Protein AF-A0A6N8B416-F1 (afdb_monomer_lite)

Sequence (239 aa):
MNNFIEDISKSLSLIEELAGQHWLEEWVHSIRDQHGRQHSGIPVLAEWWLKAGDELASMQLTGSYAPSESTLRLTQLGFDLSVLKSVVGFNEQVNLLKGDKETFLQVCYRLSIASEYVKQGHKVILAKGQEKEDFLIHHHNDIPVAICAPSIKSINELDTVVSYAIDNTLSRLPENKGKVYVDFPLPSVYTAEQWLQLTEEIIRNNKPIPESYEFTMTSTFVDREGQYIKLNRHYHKIQ

Foldseek 3Di:
DVVVLVLLVLLLVQLCVLLPVVVLVVLVVVVVVPPDDDDDPRQLLSVLSVQLVVQSVVCVVPVDDQDDQSSLLSSLLSLLLVQCVPAALSSLLSVQCRDHPVSVVQSSVLSNVQSVCVVVVWRKHADNDDQAQGIWTDDPNTAGEHEQEFDDPDPVCCLVSLVVSVCVRVVRDDPAQHEYEYEYPDDPPDDPVRRVVVSVCSCVVPHDDDLSYWYKYWDWGQDSVRDIDIDIDTDDPDD

Structure (mmC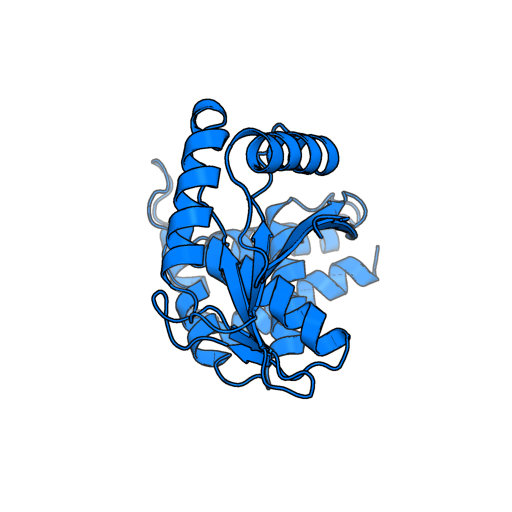IF, N/CA/C/O backbone):
data_AF-A0A6N8B416-F1
#
_entry.id   AF-A0A6N8B416-F1
#
loop_
_atom_site.group_PDB
_atom_site.id
_atom_site.type_symbol
_atom_site.label_atom_id
_atom_site.label_alt_id
_atom_site.label_comp_id
_atom_site.label_asym_id
_atom_site.label_entity_id
_atom_site.label_seq_id
_atom_site.pdbx_PDB_ins_code
_atom_site.Cartn_x
_atom_site.Cartn_y
_atom_site.Cartn_z
_atom_site.occupancy
_atom_site.B_iso_or_equiv
_atom_site.auth_seq_id
_atom_site.auth_comp_id
_atom_site.auth_asym_id
_atom_site.auth_atom_id
_atom_site.pdbx_PDB_model_num
ATOM 1 N N . MET A 1 1 ? 17.797 15.848 -2.607 1.00 54.88 1 MET A N 1
ATOM 2 C CA . MET A 1 1 ? 17.795 14.892 -3.739 1.00 54.88 1 MET A CA 1
ATOM 3 C C . MET A 1 1 ? 18.496 13.575 -3.418 1.00 54.88 1 MET A C 1
ATOM 5 O O . MET A 1 1 ? 17.851 12.559 -3.610 1.00 54.88 1 MET A O 1
ATOM 9 N N . ASN A 1 2 ? 19.727 13.550 -2.877 1.00 59.66 2 ASN A N 1
ATOM 10 C CA . ASN A 1 2 ? 20.429 12.279 -2.586 1.00 59.66 2 ASN A CA 1
ATOM 11 C C . ASN A 1 2 ? 19.669 11.316 -1.655 1.00 59.66 2 ASN A C 1
ATOM 13 O O . ASN A 1 2 ? 19.661 10.122 -1.924 1.00 59.66 2 ASN A O 1
ATOM 17 N N . ASN A 1 3 ? 18.973 11.825 -0.633 1.00 77.38 3 ASN A N 1
ATOM 18 C CA . ASN A 1 3 ? 18.210 10.966 0.282 1.00 77.38 3 ASN A CA 1
ATOM 19 C C . ASN A 1 3 ? 17.074 10.215 -0.431 1.00 77.38 3 ASN A C 1
ATOM 21 O O . ASN A 1 3 ? 16.857 9.046 -0.162 1.00 77.38 3 ASN A O 1
ATOM 25 N N . PHE A 1 4 ? 16.413 10.842 -1.408 1.00 80.75 4 PHE A N 1
ATOM 26 C CA . PHE A 1 4 ? 15.255 10.240 -2.071 1.00 80.75 4 PHE A CA 1
ATOM 27 C C . PHE A 1 4 ? 15.633 9.080 -3.012 1.00 80.75 4 PHE A C 1
ATOM 29 O O . PHE A 1 4 ? 14.928 8.080 -3.081 1.00 80.75 4 PHE A O 1
ATOM 36 N N . ILE A 1 5 ? 16.781 9.168 -3.695 1.00 85.31 5 ILE A N 1
ATOM 37 C CA . ILE A 1 5 ? 17.329 8.053 -4.495 1.00 85.31 5 ILE A CA 1
ATOM 38 C C . ILE A 1 5 ? 17.637 6.852 -3.591 1.00 85.31 5 ILE A C 1
ATOM 40 O O . ILE A 1 5 ? 17.356 5.705 -3.944 1.00 85.31 5 ILE A O 1
ATOM 44 N N . GLU A 1 6 ? 18.208 7.115 -2.415 1.00 88.56 6 GLU A N 1
ATOM 45 C CA . GLU A 1 6 ? 18.493 6.085 -1.418 1.00 88.56 6 GLU A CA 1
ATOM 46 C C . GLU A 1 6 ? 17.201 5.462 -0.866 1.00 88.56 6 GLU A C 1
ATOM 48 O O . GLU A 1 6 ? 17.124 4.245 -0.702 1.00 88.56 6 GLU A O 1
ATOM 53 N N . ASP A 1 7 ? 16.172 6.277 -0.646 1.00 88.88 7 ASP A N 1
ATOM 54 C CA . ASP A 1 7 ? 14.860 5.846 -0.166 1.00 88.88 7 ASP A CA 1
ATOM 55 C C . ASP A 1 7 ? 14.136 4.935 -1.169 1.00 88.88 7 ASP A C 1
ATOM 57 O O . ASP A 1 7 ? 13.611 3.887 -0.775 1.00 88.88 7 ASP A O 1
ATOM 61 N N . ILE A 1 8 ? 14.164 5.271 -2.466 1.00 90.50 8 ILE A N 1
ATOM 62 C CA . ILE A 1 8 ? 13.632 4.400 -3.528 1.00 90.50 8 ILE A CA 1
ATOM 63 C C . ILE A 1 8 ? 14.392 3.070 -3.536 1.00 90.50 8 ILE A C 1
ATOM 65 O O . ILE A 1 8 ? 13.774 2.007 -3.529 1.00 90.50 8 ILE A O 1
ATOM 69 N N . SER A 1 9 ? 15.728 3.116 -3.507 1.00 93.62 9 SER A N 1
ATOM 70 C CA . SER A 1 9 ? 16.579 1.918 -3.539 1.00 93.62 9 SER A CA 1
ATOM 71 C C . SER A 1 9 ? 16.309 0.971 -2.361 1.00 93.62 9 SER A C 1
ATOM 73 O O . SER A 1 9 ? 16.123 -0.236 -2.546 1.00 93.62 9 SER A O 1
ATOM 75 N N . LYS A 1 10 ? 16.201 1.516 -1.141 1.00 94.88 10 LYS A N 1
ATOM 76 C CA . LYS A 1 10 ? 15.838 0.749 0.062 1.00 94.88 10 LYS A CA 1
ATOM 77 C C . LYS A 1 10 ? 14.443 0.141 -0.052 1.00 94.88 10 LYS A C 1
ATOM 79 O O . LYS A 1 10 ? 14.251 -1.012 0.327 1.00 94.88 10 LYS A O 1
ATOM 84 N N . SER A 1 11 ? 13.487 0.904 -0.577 1.00 94.31 11 SER A N 1
ATOM 85 C CA . SER A 1 11 ? 12.103 0.452 -0.742 1.00 94.31 11 SER A CA 1
ATOM 86 C C . SER A 1 11 ? 11.992 -0.678 -1.762 1.00 94.31 11 SER A C 1
ATOM 88 O O . SER A 1 11 ? 11.332 -1.674 -1.481 1.00 94.31 11 SER A O 1
ATOM 90 N N . LEU A 1 12 ? 12.684 -0.566 -2.900 1.00 96.00 12 LEU A N 1
ATOM 91 C CA . LEU A 1 12 ? 12.778 -1.628 -3.905 1.00 96.00 12 LEU A CA 1
ATOM 92 C C . LEU A 1 12 ? 13.373 -2.904 -3.307 1.00 96.00 12 LEU A C 1
ATOM 94 O O . LEU A 1 12 ? 12.748 -3.956 -3.394 1.00 96.00 12 LEU A O 1
ATOM 98 N N . SER A 1 13 ? 14.510 -2.784 -2.616 1.00 97.06 13 SER A N 1
ATOM 99 C CA . SER A 1 13 ? 15.195 -3.928 -1.995 1.00 97.06 13 SER A CA 1
ATOM 100 C C . SER A 1 13 ? 14.299 -4.652 -0.983 1.00 97.06 13 SER A C 1
ATOM 102 O O . SER A 1 13 ? 14.223 -5.878 -0.970 1.00 97.06 13 SER A O 1
ATOM 104 N N . LEU A 1 14 ? 13.577 -3.898 -0.147 1.00 96.75 14 LEU A N 1
ATOM 105 C CA . LEU A 1 14 ? 12.650 -4.477 0.825 1.00 96.75 14 LEU A CA 1
ATOM 106 C C . LEU A 1 14 ? 11.462 -5.165 0.139 1.00 96.75 14 LEU A C 1
ATOM 108 O O . LEU A 1 14 ? 11.025 -6.230 0.569 1.00 96.75 14 LEU A O 1
ATOM 112 N N . ILE A 1 15 ? 10.921 -4.568 -0.922 1.00 96.25 15 ILE A N 1
ATOM 113 C CA . ILE A 1 15 ? 9.813 -5.160 -1.678 1.00 96.25 15 ILE A CA 1
ATOM 114 C C . ILE A 1 15 ? 10.260 -6.446 -2.378 1.00 96.25 15 ILE A C 1
ATOM 116 O O . ILE A 1 15 ? 9.510 -7.418 -2.365 1.00 96.25 15 ILE A O 1
ATOM 120 N N . GLU A 1 16 ? 11.473 -6.492 -2.924 1.00 96.31 16 GLU A N 1
ATOM 121 C CA . GLU A 1 16 ? 12.065 -7.703 -3.503 1.00 96.31 16 GLU A CA 1
ATOM 122 C C . GLU A 1 16 ? 12.233 -8.815 -2.467 1.00 96.31 16 GLU A C 1
ATOM 124 O O . GLU A 1 16 ? 11.877 -9.963 -2.739 1.00 96.31 16 GLU A O 1
ATOM 129 N N . GLU A 1 17 ? 12.717 -8.476 -1.270 1.00 96.44 17 GLU A N 1
ATOM 130 C CA . GLU A 1 17 ? 12.854 -9.417 -0.156 1.00 96.44 17 GLU A CA 1
ATOM 131 C C . GLU A 1 17 ? 11.494 -10.008 0.249 1.00 96.44 17 GLU A C 1
ATOM 133 O O . GLU A 1 17 ? 11.357 -11.221 0.411 1.00 96.44 17 GLU A O 1
ATOM 138 N N . LEU A 1 18 ? 10.472 -9.158 0.388 1.00 95.69 18 LEU A N 1
ATOM 139 C CA . LEU A 1 18 ? 9.158 -9.549 0.901 1.00 95.69 18 LEU A CA 1
ATOM 140 C C . LEU A 1 18 ? 8.282 -10.243 -0.148 1.00 95.69 18 LEU A C 1
ATOM 142 O O . LEU A 1 18 ? 7.643 -11.260 0.131 1.00 95.69 18 LEU A O 1
ATOM 146 N N . ALA A 1 19 ? 8.209 -9.689 -1.358 1.00 92.88 19 ALA A N 1
ATOM 147 C CA . ALA A 1 19 ? 7.405 -10.253 -2.435 1.00 92.88 19 ALA A CA 1
ATOM 148 C C . ALA A 1 19 ? 8.095 -11.465 -3.080 1.00 92.88 19 ALA A C 1
ATOM 150 O O . ALA A 1 19 ? 7.408 -12.378 -3.547 1.00 92.88 19 ALA A O 1
ATOM 151 N N . GLY A 1 20 ? 9.425 -11.508 -3.047 1.00 95.12 20 GLY A N 1
ATOM 152 C CA . GLY A 1 20 ? 10.253 -12.470 -3.756 1.00 95.12 20 GLY A CA 1
ATOM 153 C C . GLY A 1 20 ? 10.630 -11.940 -5.136 1.00 95.12 20 GLY A C 1
ATOM 154 O O . GLY A 1 20 ? 9.783 -11.851 -6.024 1.00 95.12 20 GLY A O 1
ATOM 155 N N . GLN A 1 21 ? 11.918 -11.652 -5.327 1.00 93.12 21 GLN A N 1
ATOM 156 C CA . GLN A 1 21 ? 12.480 -11.158 -6.589 1.00 93.12 21 GLN A CA 1
ATOM 157 C C . GLN A 1 21 ? 12.063 -12.011 -7.796 1.00 93.12 21 GLN A C 1
ATOM 159 O O . GLN A 1 21 ? 11.624 -11.472 -8.805 1.00 93.12 21 GLN A O 1
ATOM 164 N N . HIS A 1 22 ? 12.110 -13.341 -7.670 1.00 92.56 22 HIS A N 1
ATOM 165 C CA . HIS A 1 22 ? 11.722 -14.245 -8.755 1.00 92.56 22 HIS A CA 1
ATOM 166 C C . HIS A 1 22 ? 10.274 -14.028 -9.215 1.00 92.56 22 HIS A C 1
ATOM 168 O O . HIS A 1 22 ? 10.012 -13.958 -10.409 1.00 92.56 22 HIS A O 1
ATOM 174 N N . TRP A 1 23 ? 9.347 -13.848 -8.268 1.00 93.50 23 TRP A N 1
ATOM 175 C CA . TRP A 1 23 ? 7.943 -13.590 -8.584 1.00 93.50 23 TRP A CA 1
ATOM 176 C C . TRP A 1 23 ? 7.772 -12.256 -9.321 1.00 93.50 23 TRP A C 1
ATOM 178 O O . TRP A 1 23 ? 7.004 -12.173 -10.273 1.00 93.50 23 TRP A O 1
ATOM 188 N N . LEU A 1 24 ? 8.502 -11.211 -8.916 1.00 92.25 24 LEU A N 1
ATOM 189 C CA . LEU A 1 24 ? 8.474 -9.912 -9.598 1.00 92.25 24 LEU A CA 1
ATOM 190 C C . LEU A 1 24 ? 9.020 -10.022 -11.031 1.00 92.25 24 LEU A C 1
ATOM 192 O O . LEU A 1 24 ? 8.400 -9.523 -11.972 1.00 92.25 24 LEU A O 1
ATOM 196 N N . GLU A 1 25 ? 10.145 -10.714 -11.207 1.00 88.81 25 GLU A N 1
ATOM 197 C CA . GLU A 1 25 ? 10.796 -10.909 -12.505 1.00 88.81 25 GLU A CA 1
ATOM 198 C C . GLU A 1 25 ? 9.942 -11.732 -13.478 1.00 88.81 25 GLU A C 1
ATOM 200 O O . GLU A 1 25 ? 9.853 -11.371 -14.653 1.00 88.81 25 GLU A O 1
ATOM 205 N N . GLU A 1 26 ? 9.258 -12.782 -13.011 1.00 89.50 26 GLU A N 1
ATOM 206 C CA . GLU A 1 26 ? 8.313 -13.568 -13.822 1.00 89.50 26 GLU A CA 1
ATOM 207 C C . GLU A 1 26 ? 7.263 -12.669 -14.496 1.00 89.50 26 GLU A C 1
ATOM 209 O O . GLU A 1 26 ? 7.002 -12.785 -15.699 1.00 89.50 26 GLU A O 1
ATOM 214 N N . TRP A 1 27 ? 6.707 -11.713 -13.747 1.00 85.12 27 TRP A N 1
ATOM 215 C CA . TRP A 1 27 ? 5.748 -10.754 -14.291 1.00 85.12 27 TRP A CA 1
ATOM 216 C C . TRP A 1 27 ? 6.399 -9.760 -15.248 1.00 85.12 27 TRP A C 1
ATOM 218 O O . TRP A 1 27 ? 5.815 -9.464 -16.288 1.00 85.12 27 TRP A O 1
ATOM 228 N N . VAL A 1 28 ? 7.617 -9.292 -14.971 1.00 76.94 28 VAL A N 1
ATOM 229 C CA . VAL A 1 28 ? 8.353 -8.410 -15.892 1.00 76.94 28 VAL A CA 1
ATOM 230 C C . VAL A 1 28 ? 8.662 -9.093 -17.222 1.00 76.94 28 VAL A C 1
ATOM 232 O O . VAL A 1 28 ? 8.518 -8.471 -18.278 1.00 76.94 28 VAL A O 1
ATOM 235 N N . HIS A 1 29 ? 9.024 -10.374 -17.210 1.00 78.44 29 HIS A N 1
ATOM 236 C CA . HIS A 1 29 ? 9.194 -11.149 -18.438 1.00 78.44 29 HIS A CA 1
ATOM 237 C C . HIS A 1 29 ? 7.875 -11.272 -19.205 1.00 78.44 29 HIS A C 1
ATOM 239 O O . HIS A 1 29 ? 7.844 -10.991 -20.402 1.00 78.44 29 HIS A O 1
ATOM 245 N N . SER A 1 30 ? 6.762 -11.535 -18.514 1.00 72.88 30 SER A N 1
ATOM 246 C CA . SER A 1 30 ? 5.434 -11.532 -19.140 1.00 72.88 30 SER A CA 1
ATOM 247 C C . SER A 1 30 ? 5.062 -10.171 -19.753 1.00 72.88 30 SER A C 1
ATOM 249 O O . SER A 1 30 ? 4.430 -10.135 -20.808 1.00 72.88 30 SER A O 1
ATOM 251 N N . ILE A 1 31 ? 5.447 -9.048 -19.132 1.00 68.81 31 ILE A N 1
ATOM 252 C CA . ILE A 1 31 ? 5.242 -7.689 -19.675 1.00 68.81 31 ILE A CA 1
ATOM 253 C C . ILE A 1 31 ? 6.057 -7.497 -20.961 1.00 68.81 31 ILE A C 1
ATOM 255 O O . ILE A 1 31 ? 5.561 -6.956 -21.958 1.00 68.81 31 ILE A O 1
ATOM 259 N N . ARG A 1 32 ? 7.316 -7.950 -20.948 1.00 64.44 32 ARG A N 1
ATOM 260 C CA . ARG A 1 32 ? 8.256 -7.816 -22.068 1.00 64.44 32 ARG A CA 1
ATOM 261 C C . ARG A 1 32 ? 7.903 -8.698 -23.261 1.00 64.44 32 ARG A C 1
ATOM 263 O O . ARG A 1 32 ? 8.013 -8.242 -24.395 1.00 64.44 32 ARG A O 1
ATOM 270 N N . ASP A 1 33 ? 7.406 -9.901 -23.019 1.00 65.06 33 ASP A N 1
ATOM 271 C CA . ASP A 1 33 ? 7.083 -10.854 -24.083 1.00 65.06 33 ASP A CA 1
ATOM 272 C C . ASP A 1 33 ? 5.734 -10.554 -24.764 1.00 65.06 33 ASP A C 1
ATOM 274 O O . ASP A 1 33 ? 5.518 -10.926 -25.917 1.00 65.06 33 ASP A O 1
ATOM 278 N N . GLN A 1 34 ? 4.824 -9.833 -24.096 1.00 61.31 34 GLN A N 1
ATOM 279 C CA . GLN A 1 34 ? 3.464 -9.558 -24.589 1.00 61.31 34 GLN A CA 1
ATOM 280 C C . GLN A 1 34 ? 3.272 -8.170 -25.229 1.00 61.31 34 GLN A C 1
ATOM 282 O O . GLN A 1 34 ? 2.146 -7.672 -25.289 1.00 61.31 34 GLN A O 1
ATOM 287 N N . HIS A 1 35 ? 4.336 -7.527 -25.718 1.00 51.12 35 HIS A N 1
ATOM 288 C CA . HIS A 1 35 ? 4.292 -6.192 -26.333 1.00 51.12 35 HIS A CA 1
ATOM 289 C C . HIS A 1 35 ? 3.239 -6.071 -27.462 1.00 51.12 35 HIS A C 1
ATOM 291 O O . HIS A 1 35 ? 3.531 -6.325 -28.632 1.00 51.12 35 HIS A O 1
ATOM 297 N N . GLY A 1 36 ? 2.005 -5.649 -27.141 1.00 48.00 36 GLY A N 1
ATOM 298 C CA . GLY A 1 36 ? 1.009 -5.369 -28.178 1.00 48.00 36 GLY A CA 1
ATOM 299 C C . GLY A 1 36 ? -0.425 -5.000 -27.790 1.00 48.00 36 GLY A C 1
ATOM 300 O O . GLY A 1 36 ? -1.042 -4.272 -28.566 1.00 48.00 36 GLY A O 1
ATOM 301 N N . ARG A 1 37 ? -1.029 -5.458 -26.682 1.00 40.28 37 ARG A N 1
ATOM 302 C CA . ARG A 1 37 ? -2.462 -5.171 -26.414 1.00 40.28 37 ARG A CA 1
ATOM 303 C C . ARG A 1 37 ? -2.772 -5.051 -24.922 1.00 40.28 37 ARG A C 1
ATOM 305 O O . ARG A 1 37 ? -2.369 -5.903 -24.149 1.00 40.28 37 ARG A O 1
ATOM 312 N N . GLN A 1 38 ? -3.489 -3.978 -24.571 1.00 45.94 38 GLN A N 1
ATOM 313 C CA . GLN A 1 38 ? -4.176 -3.690 -23.300 1.00 45.94 38 GLN A CA 1
ATOM 314 C C . GLN A 1 38 ? -3.883 -4.661 -22.135 1.00 45.94 38 GLN A C 1
ATOM 316 O O . GLN A 1 38 ? -4.506 -5.712 -21.991 1.00 45.94 38 GLN A O 1
ATOM 321 N N . HIS A 1 39 ? -2.945 -4.238 -21.287 1.00 50.81 39 HIS A N 1
ATOM 322 C CA . HIS A 1 39 ? -2.431 -4.912 -20.095 1.00 50.81 39 HIS A CA 1
ATOM 323 C C . HIS A 1 39 ? -3.477 -5.075 -18.979 1.00 50.81 39 HIS A C 1
ATOM 325 O O . HIS A 1 39 ? -3.478 -4.353 -17.987 1.00 50.81 39 HIS A O 1
ATOM 331 N N . SER A 1 40 ? -4.375 -6.043 -19.126 1.00 51.72 40 SER A N 1
ATOM 332 C CA . SER A 1 40 ? -5.290 -6.471 -18.063 1.00 51.72 40 SER A CA 1
ATOM 333 C C . SER A 1 40 ? -4.821 -7.824 -17.527 1.00 51.72 40 SER A C 1
ATOM 335 O O . SER A 1 40 ? -5.156 -8.865 -18.076 1.00 51.72 40 SER A O 1
ATOM 337 N N . GLY A 1 41 ? -3.969 -7.821 -16.497 1.00 67.19 41 GLY A N 1
ATOM 338 C CA . GLY A 1 41 ? -3.514 -9.073 -15.871 1.00 67.19 41 GLY A CA 1
ATOM 339 C C . GLY A 1 41 ? -2.200 -9.008 -15.098 1.00 67.19 41 GLY A C 1
ATOM 340 O O . GLY A 1 41 ? -1.914 -9.927 -14.342 1.00 67.19 41 GLY A O 1
ATOM 341 N N . ILE A 1 42 ? -1.417 -7.938 -15.250 1.00 77.31 42 ILE A N 1
ATOM 342 C CA . ILE A 1 42 ? -0.189 -7.745 -14.470 1.00 77.31 42 ILE A CA 1
ATOM 343 C C . ILE A 1 42 ? -0.561 -7.239 -13.068 1.00 77.31 42 ILE A C 1
ATOM 345 O O . ILE A 1 42 ? -1.317 -6.266 -12.965 1.00 77.31 42 ILE A O 1
ATOM 349 N N . PRO A 1 43 ? -0.049 -7.856 -11.988 1.00 86.56 43 PRO A N 1
ATOM 350 C CA . PRO A 1 43 ? -0.227 -7.341 -10.637 1.00 86.56 43 PRO A CA 1
ATOM 351 C C . PRO A 1 43 ? 0.373 -5.941 -10.482 1.00 86.56 43 PRO A C 1
ATOM 353 O O . PRO A 1 43 ? 1.506 -5.686 -10.893 1.00 86.56 43 PRO A O 1
ATOM 356 N N . VAL A 1 44 ? -0.361 -5.044 -9.821 1.00 86.12 44 VAL A N 1
ATOM 357 C CA . VAL A 1 44 ? 0.027 -3.629 -9.674 1.00 86.12 44 VAL A CA 1
ATOM 358 C C . VAL A 1 44 ? 1.375 -3.472 -8.963 1.00 86.12 44 VAL A C 1
ATOM 360 O O . VAL A 1 44 ? 2.161 -2.606 -9.335 1.00 86.12 44 VAL A O 1
ATOM 363 N N . LEU A 1 45 ? 1.681 -4.339 -7.988 1.00 91.44 45 LEU A N 1
ATOM 364 C CA . LEU A 1 45 ? 2.974 -4.329 -7.301 1.00 91.44 45 LEU A CA 1
ATOM 365 C C . LEU A 1 45 ? 4.148 -4.537 -8.270 1.00 91.44 45 LEU A C 1
ATOM 367 O O . LEU A 1 45 ? 5.141 -3.823 -8.176 1.00 91.44 45 LEU A O 1
ATOM 371 N N . ALA A 1 46 ? 4.027 -5.487 -9.202 1.00 90.81 46 ALA A N 1
ATOM 372 C CA . ALA A 1 46 ? 5.076 -5.780 -10.177 1.00 90.81 46 ALA A CA 1
ATOM 373 C C . ALA A 1 46 ? 5.248 -4.629 -11.181 1.00 90.81 46 ALA A C 1
ATOM 375 O O . ALA A 1 46 ? 6.373 -4.256 -11.509 1.00 90.81 46 ALA A O 1
ATOM 376 N N . GLU A 1 47 ? 4.139 -4.019 -11.615 1.00 87.62 47 GLU A N 1
ATOM 377 C CA . GLU A 1 47 ? 4.160 -2.833 -12.479 1.00 87.62 47 GLU A CA 1
ATOM 378 C C . GLU A 1 47 ? 4.857 -1.647 -11.795 1.00 87.62 47 GLU A C 1
ATOM 380 O O . GLU A 1 47 ? 5.730 -1.008 -12.386 1.00 87.62 47 GLU A O 1
ATOM 385 N N . TRP A 1 48 ? 4.499 -1.357 -10.540 1.00 89.88 48 TRP A N 1
ATOM 386 C CA . TRP A 1 48 ? 5.112 -0.264 -9.785 1.00 89.88 48 TRP A CA 1
ATOM 387 C C . TRP A 1 48 ? 6.588 -0.525 -9.490 1.00 89.88 48 TRP A C 1
ATOM 389 O O . TRP A 1 48 ? 7.385 0.402 -9.610 1.00 89.88 48 TRP A O 1
ATOM 399 N N . TRP A 1 49 ? 6.953 -1.763 -9.144 1.00 94.00 49 TRP A N 1
ATOM 400 C CA . TRP A 1 49 ? 8.340 -2.167 -8.911 1.00 94.00 49 TRP A CA 1
ATOM 401 C C . TRP A 1 49 ? 9.212 -1.944 -10.151 1.00 94.00 49 TRP A C 1
ATOM 403 O O . TRP A 1 49 ? 10.216 -1.236 -10.064 1.00 94.00 49 TRP A O 1
ATOM 413 N N . LEU A 1 50 ? 8.788 -2.452 -11.316 1.00 90.69 50 LEU A N 1
ATOM 414 C CA . LEU A 1 50 ? 9.516 -2.275 -12.577 1.00 90.69 50 LEU A CA 1
ATOM 415 C C . LEU A 1 50 ? 9.709 -0.790 -12.901 1.00 90.69 50 LEU A C 1
ATOM 417 O O . LEU A 1 50 ? 10.823 -0.338 -13.159 1.00 90.69 50 LEU A O 1
ATOM 421 N N . LYS A 1 51 ? 8.622 -0.017 -12.837 1.00 88.50 51 LYS A N 1
ATOM 422 C CA . LYS A 1 51 ? 8.653 1.405 -13.176 1.00 88.50 51 LYS A CA 1
ATOM 423 C C . LYS A 1 51 ? 9.549 2.208 -12.235 1.00 88.50 51 LYS A C 1
ATOM 425 O O . LYS A 1 51 ? 10.303 3.059 -12.695 1.00 88.50 51 LYS A O 1
ATOM 430 N N . ALA A 1 52 ? 9.493 1.940 -10.934 1.00 89.19 52 ALA A N 1
ATOM 431 C CA . ALA A 1 52 ? 10.373 2.594 -9.974 1.00 89.19 52 ALA A CA 1
ATOM 432 C C . ALA A 1 52 ? 11.845 2.213 -10.186 1.00 89.19 52 ALA A C 1
ATOM 434 O O . ALA A 1 52 ? 12.709 3.071 -10.021 1.00 89.19 52 ALA A O 1
ATOM 435 N N . GLY A 1 53 ? 12.135 0.971 -10.590 1.00 91.69 53 GLY A N 1
ATOM 436 C CA . GLY A 1 53 ? 13.479 0.538 -10.979 1.00 91.69 53 GLY A CA 1
ATOM 437 C C . GLY A 1 53 ? 14.022 1.309 -12.187 1.00 91.69 53 GLY A C 1
ATOM 438 O O . GLY A 1 53 ? 15.127 1.852 -12.127 1.00 91.69 53 GLY A O 1
ATOM 439 N N . ASP A 1 54 ? 13.222 1.438 -13.249 1.00 89.94 54 ASP A N 1
ATOM 440 C CA . ASP A 1 54 ? 13.585 2.202 -14.452 1.00 89.94 54 ASP A CA 1
ATOM 441 C C . ASP A 1 54 ? 13.816 3.693 -14.141 1.00 89.94 54 ASP A C 1
ATOM 443 O O . ASP A 1 54 ? 14.767 4.321 -14.629 1.00 89.94 54 ASP A O 1
ATOM 447 N N . GLU A 1 55 ? 12.961 4.275 -13.295 1.00 89.12 55 GLU A N 1
ATOM 448 C CA . GLU A 1 55 ? 13.083 5.668 -12.865 1.00 89.12 55 GLU A CA 1
ATOM 449 C C . GLU A 1 55 ? 14.286 5.885 -11.942 1.00 89.12 55 GLU A C 1
ATOM 451 O O . GLU A 1 55 ? 14.983 6.889 -12.095 1.00 89.12 55 GLU A O 1
ATOM 456 N N . LEU A 1 56 ? 14.587 4.945 -11.041 1.00 91.69 56 LEU A N 1
ATOM 457 C CA . LEU A 1 56 ? 15.782 4.984 -10.196 1.00 91.69 56 LEU A CA 1
ATOM 458 C C . LEU A 1 56 ? 17.057 4.958 -11.048 1.00 91.69 56 LEU A C 1
ATOM 460 O O . LEU A 1 56 ? 17.944 5.790 -10.847 1.00 91.69 56 LEU A O 1
ATOM 464 N N . ALA A 1 57 ? 17.137 4.048 -12.022 1.00 89.31 57 ALA A N 1
ATOM 465 C CA . ALA A 1 57 ? 18.267 3.974 -12.945 1.00 89.31 57 ALA A CA 1
ATOM 466 C C . ALA A 1 57 ? 18.423 5.286 -13.731 1.00 89.31 57 ALA A C 1
ATOM 468 O O . ALA A 1 57 ? 19.524 5.829 -13.842 1.00 89.31 57 ALA A O 1
ATOM 469 N N . SER A 1 58 ? 17.310 5.847 -14.212 1.00 87.62 58 SER A N 1
ATOM 470 C CA . SER A 1 58 ? 17.299 7.137 -14.907 1.00 87.62 58 SER A CA 1
ATOM 471 C C . SER A 1 58 ? 17.797 8.273 -14.008 1.00 87.62 58 SER A C 1
ATOM 473 O O . SER A 1 58 ? 18.681 9.023 -14.416 1.00 87.62 58 SER A O 1
ATOM 475 N N . MET A 1 59 ? 17.310 8.367 -12.764 1.00 87.62 59 MET A N 1
ATOM 476 C CA . MET A 1 59 ? 17.762 9.350 -11.769 1.00 87.62 59 MET A CA 1
ATOM 477 C C . MET A 1 59 ? 19.262 9.260 -11.491 1.00 87.62 59 MET A C 1
ATOM 479 O O . MET A 1 59 ? 19.929 10.291 -11.394 1.00 87.62 59 MET A O 1
ATOM 483 N N . GLN A 1 60 ? 19.792 8.044 -11.355 1.00 87.75 60 GLN A N 1
ATOM 484 C CA . GLN A 1 60 ? 21.212 7.805 -11.089 1.00 87.75 60 GLN A CA 1
ATOM 485 C C . GLN A 1 60 ? 22.101 8.218 -12.269 1.00 87.75 60 GLN A C 1
ATOM 487 O O . GLN A 1 60 ? 23.214 8.694 -12.052 1.00 87.75 60 GLN A O 1
ATOM 492 N N . LEU A 1 61 ? 21.612 8.070 -13.503 1.00 86.69 61 LEU A N 1
ATOM 493 C CA . LEU A 1 61 ? 22.349 8.434 -14.715 1.00 86.69 61 LEU A CA 1
ATOM 494 C C . LEU A 1 61 ? 22.286 9.932 -15.028 1.00 86.69 61 LEU A C 1
ATOM 496 O O . LEU A 1 61 ? 23.290 10.517 -15.430 1.00 86.69 61 LEU A O 1
ATOM 500 N N . THR A 1 62 ? 21.115 10.556 -14.885 1.00 84.50 62 THR A N 1
ATOM 501 C CA . THR A 1 62 ? 20.899 11.946 -15.319 1.00 84.50 62 THR A CA 1
ATOM 502 C C . THR A 1 62 ? 21.074 12.963 -14.197 1.00 84.50 62 THR A C 1
ATOM 504 O O . THR A 1 62 ? 21.225 14.153 -14.473 1.00 84.50 62 THR A O 1
ATOM 507 N N . GLY A 1 63 ? 21.003 12.536 -12.932 1.00 72.31 63 GLY A N 1
ATOM 508 C CA . GLY A 1 63 ? 20.993 13.425 -11.769 1.00 72.31 63 GLY A CA 1
ATOM 509 C C . GLY A 1 63 ? 19.758 14.333 -11.684 1.00 72.31 63 GLY A C 1
ATOM 510 O O . GLY A 1 63 ? 19.692 15.182 -10.799 1.00 72.31 63 GLY A O 1
ATOM 511 N N . SER A 1 64 ? 18.785 14.183 -12.589 1.00 66.00 64 SER A N 1
ATOM 512 C CA . SER A 1 64 ? 17.554 14.973 -12.635 1.00 66.00 64 SER A CA 1
ATOM 513 C C . SER A 1 64 ? 16.436 14.173 -13.292 1.00 66.00 64 SER A C 1
ATOM 515 O O . SER A 1 64 ? 16.475 13.880 -14.489 1.00 66.00 64 SER A O 1
ATOM 517 N N . TYR A 1 65 ? 15.440 13.804 -12.490 1.00 70.44 65 TYR A N 1
ATOM 518 C CA . TYR A 1 65 ? 14.219 13.154 -12.946 1.00 70.44 65 TYR A CA 1
ATOM 519 C C . TYR A 1 65 ? 13.131 13.364 -11.887 1.00 70.44 65 TYR A C 1
ATOM 521 O O . TYR A 1 65 ? 13.394 13.210 -10.693 1.00 70.44 65 TYR A O 1
ATOM 529 N N . ALA A 1 66 ? 11.926 13.747 -12.307 1.00 75.81 66 ALA A N 1
ATOM 530 C CA . ALA A 1 66 ? 10.787 13.856 -11.403 1.00 75.81 66 ALA A CA 1
ATOM 531 C C . ALA A 1 66 ? 10.141 12.466 -11.262 1.00 75.81 66 ALA A C 1
ATOM 533 O O . ALA A 1 66 ? 9.703 11.925 -12.280 1.00 75.81 66 ALA A O 1
ATOM 534 N N . PRO A 1 67 ? 10.090 11.872 -10.055 1.00 78.31 67 PRO A N 1
ATOM 535 C CA . PRO A 1 67 ? 9.462 10.567 -9.857 1.00 78.31 67 PRO A CA 1
ATOM 536 C C . PRO A 1 67 ? 7.999 10.593 -10.290 1.00 78.31 67 PRO A C 1
ATOM 538 O O . PRO A 1 67 ? 7.277 11.565 -10.047 1.00 78.31 67 PRO A O 1
ATOM 541 N N . SER A 1 68 ? 7.537 9.498 -10.885 1.00 79.12 68 SER A N 1
ATOM 542 C CA . SER A 1 68 ? 6.109 9.309 -11.110 1.00 79.12 68 SER A CA 1
ATOM 543 C C . SER A 1 68 ? 5.367 9.004 -9.810 1.00 79.12 68 SER A C 1
ATOM 545 O O . SER A 1 68 ? 5.943 8.561 -8.816 1.00 79.12 68 SER A O 1
ATOM 547 N N . GLU A 1 69 ? 4.045 9.169 -9.841 1.00 71.69 69 GLU A N 1
ATOM 548 C CA . GLU A 1 69 ? 3.172 8.823 -8.717 1.00 71.69 69 GLU A CA 1
ATOM 549 C C . GLU A 1 69 ? 3.340 7.360 -8.272 1.00 71.69 69 GLU A C 1
ATOM 551 O O . GLU A 1 69 ? 3.379 7.074 -7.081 1.00 71.69 69 GLU A O 1
ATOM 556 N N . SER A 1 70 ? 3.501 6.435 -9.218 1.00 78.25 70 SER A N 1
ATOM 557 C CA . SER A 1 70 ? 3.777 5.017 -8.948 1.00 78.25 70 SER A CA 1
ATOM 558 C C . SER A 1 70 ? 5.069 4.813 -8.153 1.00 78.25 70 SER A C 1
ATOM 560 O O . SER A 1 70 ? 5.068 4.058 -7.186 1.00 78.25 70 SER A O 1
ATOM 562 N N . THR A 1 71 ? 6.142 5.529 -8.496 1.00 83.12 71 THR A N 1
ATOM 563 C CA . THR A 1 71 ? 7.423 5.461 -7.775 1.00 83.12 71 THR A CA 1
ATOM 564 C C . THR A 1 71 ? 7.300 6.042 -6.374 1.00 83.12 71 THR A C 1
ATOM 566 O O . THR A 1 71 ? 7.783 5.446 -5.411 1.00 83.12 71 THR A O 1
ATOM 569 N N . LEU A 1 72 ? 6.592 7.165 -6.231 1.00 79.00 72 LEU A N 1
ATOM 570 C CA . LEU A 1 72 ? 6.313 7.767 -4.926 1.00 79.00 72 LEU A CA 1
ATOM 571 C C . LEU A 1 72 ? 5.498 6.819 -4.035 1.00 79.00 72 LEU A C 1
ATOM 573 O O . LEU A 1 72 ? 5.860 6.591 -2.882 1.00 79.00 72 LEU A O 1
ATOM 577 N N . ARG A 1 73 ? 4.433 6.210 -4.572 1.00 79.19 73 ARG A N 1
ATOM 578 C CA . ARG A 1 73 ? 3.582 5.266 -3.832 1.00 79.19 73 ARG A CA 1
ATOM 579 C C . ARG A 1 73 ? 4.309 3.971 -3.477 1.00 79.19 73 ARG A C 1
ATOM 581 O O . ARG A 1 73 ? 4.114 3.465 -2.376 1.00 79.19 73 ARG A O 1
ATOM 588 N N . LEU A 1 74 ? 5.161 3.452 -4.361 1.00 88.25 74 LEU A N 1
ATOM 589 C CA . LEU A 1 74 ? 5.999 2.288 -4.065 1.00 88.25 74 LEU A CA 1
ATOM 590 C C . LEU A 1 74 ? 7.000 2.594 -2.943 1.00 88.25 74 LEU A C 1
ATOM 592 O O . LEU A 1 74 ? 7.169 1.793 -2.028 1.00 88.25 74 LEU A O 1
ATOM 596 N N . THR A 1 75 ? 7.628 3.769 -2.992 1.00 86.38 75 THR A N 1
ATOM 597 C CA . THR A 1 75 ? 8.565 4.217 -1.954 1.00 86.38 75 THR A CA 1
ATOM 598 C C . THR A 1 75 ? 7.857 4.323 -0.602 1.00 86.38 75 THR A C 1
ATOM 600 O O . THR A 1 75 ? 8.333 3.795 0.401 1.00 86.38 75 THR A O 1
ATOM 603 N N . GLN A 1 76 ? 6.659 4.911 -0.582 1.00 83.50 76 GLN A N 1
ATOM 604 C CA . GLN A 1 76 ? 5.837 4.975 0.624 1.00 83.50 76 GLN A CA 1
ATOM 605 C C . GLN A 1 76 ? 5.455 3.587 1.151 1.00 83.50 76 GLN A C 1
ATOM 607 O O . GLN A 1 76 ? 5.569 3.330 2.349 1.00 83.50 76 GLN A O 1
ATOM 612 N N . LEU A 1 77 ? 5.054 2.672 0.264 1.00 89.12 77 LEU A N 1
ATOM 613 C CA . LEU A 1 77 ? 4.763 1.289 0.636 1.00 89.12 77 LEU A CA 1
ATOM 614 C C . LEU A 1 77 ? 5.986 0.616 1.277 1.00 89.12 77 LEU A C 1
ATOM 616 O O . LEU A 1 77 ? 5.840 -0.052 2.298 1.00 89.12 77 LEU A O 1
ATOM 620 N N . GLY A 1 78 ? 7.187 0.822 0.729 1.00 93.62 78 GLY A N 1
ATOM 621 C CA . GLY A 1 78 ? 8.435 0.334 1.318 1.00 93.62 78 GLY A CA 1
ATOM 622 C C . GLY A 1 78 ? 8.644 0.846 2.745 1.00 93.62 78 GLY A C 1
ATOM 623 O O . GLY A 1 78 ? 8.918 0.061 3.657 1.00 93.62 78 GLY A O 1
ATOM 624 N N . PHE A 1 79 ? 8.428 2.140 2.987 1.00 90.06 79 PHE A N 1
ATOM 625 C CA . PHE A 1 79 ? 8.503 2.689 4.341 1.00 90.06 79 PHE A CA 1
ATOM 626 C C . PHE A 1 79 ? 7.464 2.091 5.287 1.00 90.06 79 PHE A C 1
ATOM 628 O O . PHE A 1 79 ? 7.810 1.732 6.416 1.00 90.06 79 PHE A O 1
ATOM 635 N N . ASP A 1 80 ? 6.221 1.938 4.843 1.00 90.69 80 ASP A N 1
ATOM 636 C CA . ASP A 1 80 ? 5.153 1.356 5.656 1.00 90.69 80 ASP A CA 1
ATOM 637 C C . ASP A 1 80 ? 5.458 -0.099 6.027 1.00 90.69 80 ASP A C 1
ATOM 639 O O . ASP A 1 80 ? 5.360 -0.481 7.196 1.00 90.69 80 ASP A O 1
ATOM 643 N N . LEU A 1 81 ? 5.931 -0.894 5.065 1.00 94.81 81 LEU A N 1
ATOM 644 C CA . LEU A 1 81 ? 6.353 -2.276 5.291 1.00 94.81 81 LEU A CA 1
ATOM 645 C C . LEU A 1 81 ? 7.522 -2.365 6.280 1.00 94.81 81 LEU A C 1
ATOM 647 O O . LEU A 1 81 ? 7.526 -3.236 7.152 1.00 94.81 81 LEU A O 1
ATOM 651 N N . SER A 1 82 ? 8.482 -1.437 6.203 1.00 95.12 82 SER A N 1
ATOM 652 C CA . SER A 1 82 ? 9.646 -1.419 7.100 1.00 95.12 82 SER A CA 1
ATOM 653 C C . SER A 1 82 ? 9.254 -1.252 8.575 1.00 95.12 82 SER A C 1
ATOM 655 O O . SER A 1 82 ? 9.849 -1.876 9.457 1.00 95.12 82 SER A O 1
ATOM 657 N N . VAL A 1 83 ? 8.212 -0.454 8.833 1.00 92.69 83 VAL A N 1
ATOM 658 C CA . VAL A 1 83 ? 7.663 -0.186 10.168 1.00 92.69 83 VAL A CA 1
ATOM 659 C C . VAL A 1 83 ? 6.852 -1.377 10.674 1.00 92.69 83 VAL A C 1
ATOM 661 O O . VAL A 1 83 ? 6.874 -1.691 11.864 1.00 92.69 83 VAL A O 1
ATOM 664 N N . LEU A 1 84 ? 6.149 -2.061 9.773 1.00 93.19 84 LEU A N 1
ATOM 665 C CA . LEU A 1 84 ? 5.196 -3.114 10.112 1.00 93.19 84 LEU A CA 1
ATOM 666 C C . LEU A 1 84 ? 5.790 -4.522 10.183 1.00 93.19 84 LEU A C 1
ATOM 668 O O . LEU A 1 84 ? 5.082 -5.438 10.593 1.00 93.19 84 LEU A O 1
ATOM 672 N N . LYS A 1 85 ? 7.070 -4.716 9.850 1.00 93.81 85 LYS A N 1
ATOM 673 C CA . LYS A 1 85 ? 7.697 -6.048 9.741 1.00 93.81 85 LYS A CA 1
ATOM 674 C C . LYS A 1 85 ? 7.517 -6.973 10.954 1.00 93.81 85 LYS A C 1
ATOM 676 O O . LYS A 1 85 ? 7.558 -8.190 10.814 1.00 93.81 85 LYS A O 1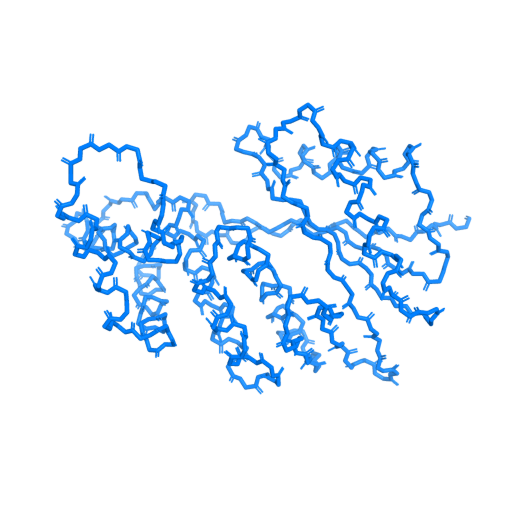
ATOM 681 N N . SER A 1 86 ? 7.356 -6.413 12.156 1.00 90.88 86 SER A N 1
ATOM 682 C CA . SER A 1 86 ? 7.176 -7.165 13.408 1.00 90.88 86 SER A CA 1
ATOM 683 C C . SER A 1 86 ? 5.729 -7.199 13.907 1.00 90.88 86 SER A C 1
ATOM 685 O O . SER A 1 86 ? 5.467 -7.692 15.005 1.00 90.88 86 SER A O 1
ATOM 687 N N . VAL A 1 87 ? 4.788 -6.639 13.148 1.00 88.69 87 VAL A N 1
ATOM 688 C CA . VAL A 1 87 ? 3.371 -6.588 13.505 1.00 88.69 87 VAL A CA 1
ATOM 689 C C . VAL A 1 87 ? 2.711 -7.934 13.214 1.00 88.69 87 VAL A C 1
ATOM 691 O O . VAL A 1 87 ? 2.931 -8.560 12.178 1.00 88.69 87 VAL A O 1
ATOM 694 N N . VAL A 1 88 ? 1.877 -8.398 14.145 1.00 86.06 88 VAL A N 1
ATOM 695 C CA . VAL A 1 88 ? 1.112 -9.641 13.973 1.00 86.06 88 VAL A CA 1
ATOM 696 C C . VAL A 1 88 ? 0.201 -9.504 12.752 1.00 86.06 88 VAL A C 1
ATOM 698 O O . VAL A 1 88 ? -0.513 -8.514 12.642 1.00 86.06 88 VAL A O 1
ATOM 701 N N . GLY A 1 89 ? 0.218 -10.494 11.856 1.00 85.50 89 GLY A N 1
ATOM 702 C CA . GLY A 1 89 ? -0.561 -10.482 10.611 1.00 85.50 89 GLY A CA 1
ATOM 703 C C . GLY A 1 89 ? 0.161 -9.863 9.406 1.00 85.50 89 GLY A C 1
ATOM 704 O O . GLY A 1 89 ? -0.414 -9.801 8.325 1.00 85.50 89 GLY A O 1
ATOM 705 N N . PHE A 1 90 ? 1.406 -9.394 9.567 1.00 90.94 90 PHE A N 1
ATOM 706 C CA . PHE A 1 90 ? 2.188 -8.758 8.499 1.00 90.94 90 PHE A CA 1
ATOM 707 C C . PHE A 1 90 ? 2.394 -9.653 7.265 1.00 90.94 90 PHE A C 1
ATOM 709 O O . PHE A 1 90 ? 2.187 -9.207 6.139 1.00 90.94 90 PHE A O 1
ATOM 716 N N . ASN A 1 91 ? 2.752 -10.925 7.454 1.00 90.88 91 ASN A N 1
ATOM 717 C CA . ASN A 1 91 ? 3.039 -11.829 6.333 1.00 90.88 91 ASN A CA 1
ATOM 718 C C . ASN A 1 91 ? 1.795 -12.094 5.472 1.00 90.88 91 ASN A C 1
ATOM 720 O O . ASN A 1 91 ? 1.885 -12.190 4.248 1.00 90.88 91 ASN A O 1
ATOM 724 N N . GLU A 1 92 ? 0.620 -12.174 6.094 1.00 88.69 92 GLU A N 1
ATOM 725 C CA . GLU A 1 92 ? -0.654 -12.287 5.393 1.00 88.69 92 GLU A CA 1
ATOM 726 C C . GLU A 1 92 ? -0.911 -11.055 4.512 1.00 88.69 92 GLU A C 1
ATOM 728 O O . GLU A 1 92 ? -1.354 -11.200 3.374 1.00 88.69 92 GLU A O 1
ATOM 733 N N . GLN A 1 93 ? -0.555 -9.856 4.983 1.00 87.62 93 GLN A N 1
ATOM 734 C CA . GLN A 1 93 ? -0.657 -8.626 4.194 1.00 87.62 93 GLN A CA 1
ATOM 735 C C . GLN A 1 93 ? 0.274 -8.618 2.986 1.00 87.62 93 GLN A C 1
ATOM 737 O O . GLN A 1 93 ? -0.159 -8.273 1.888 1.00 87.62 93 GLN A O 1
ATOM 742 N N . VAL A 1 94 ? 1.526 -9.047 3.163 1.00 92.38 94 VAL A N 1
ATOM 743 C CA . VAL A 1 94 ? 2.497 -9.150 2.061 1.00 92.38 94 VAL A CA 1
ATOM 744 C C . VAL A 1 94 ? 1.976 -10.064 0.950 1.00 92.38 94 VAL A C 1
ATOM 746 O O . VAL A 1 94 ? 2.108 -9.743 -0.229 1.00 92.38 94 VAL A O 1
ATOM 749 N N . ASN A 1 95 ? 1.320 -11.171 1.302 1.00 90.94 95 ASN A N 1
ATOM 750 C CA . ASN A 1 95 ? 0.709 -12.054 0.309 1.00 90.94 95 ASN A CA 1
ATOM 751 C C . ASN A 1 95 ? -0.475 -11.398 -0.415 1.00 90.94 95 ASN A C 1
ATOM 753 O O . ASN A 1 95 ? -0.623 -11.584 -1.620 1.00 90.94 95 ASN A O 1
ATOM 757 N N . LEU A 1 96 ? -1.292 -10.603 0.282 1.00 87.81 96 LEU A N 1
ATOM 758 C CA . LEU A 1 96 ? -2.413 -9.889 -0.337 1.00 87.81 96 LEU A CA 1
ATOM 759 C C . LEU A 1 96 ? -1.959 -8.778 -1.301 1.00 87.81 96 LEU A C 1
ATOM 761 O O . LEU A 1 96 ? -2.669 -8.499 -2.265 1.00 87.81 96 LEU A O 1
ATOM 765 N N . LEU A 1 97 ? -0.765 -8.199 -1.119 1.00 90.31 97 LEU A N 1
ATOM 766 C CA . LEU A 1 97 ? -0.178 -7.251 -2.083 1.00 90.31 97 LEU A CA 1
ATOM 767 C C . LEU A 1 97 ? 0.080 -7.874 -3.469 1.00 90.31 97 LEU A C 1
ATOM 769 O O . LEU A 1 97 ? 0.246 -7.152 -4.448 1.00 90.31 97 LEU A O 1
ATOM 773 N N . LYS A 1 98 ? 0.100 -9.206 -3.576 1.00 90.75 98 LYS A N 1
ATOM 774 C CA . LYS A 1 98 ? 0.243 -9.931 -4.849 1.00 90.75 98 LYS A CA 1
ATOM 775 C C . LYS A 1 98 ? -1.096 -10.174 -5.557 1.00 90.75 98 LYS A C 1
ATOM 777 O O . LYS A 1 98 ? -1.119 -10.832 -6.594 1.00 90.75 98 LYS A O 1
ATOM 782 N N . GLY A 1 99 ? -2.201 -9.709 -4.970 1.00 84.50 99 GLY A N 1
ATOM 783 C CA . GLY A 1 99 ? -3.554 -9.887 -5.486 1.00 84.50 99 GLY A CA 1
ATOM 784 C C . GLY A 1 99 ? -3.882 -9.003 -6.690 1.00 84.50 99 GLY A C 1
ATOM 785 O O . GLY A 1 99 ? -3.017 -8.378 -7.307 1.00 84.50 99 GLY A O 1
ATOM 786 N N . ASP A 1 100 ? -5.170 -8.949 -7.024 1.00 77.38 100 ASP A N 1
ATOM 787 C CA . ASP A 1 100 ? -5.674 -8.034 -8.046 1.00 77.38 100 ASP A CA 1
ATOM 788 C C . ASP A 1 100 ? -5.514 -6.557 -7.638 1.00 77.38 100 ASP A C 1
ATOM 790 O O . ASP A 1 100 ? -5.158 -6.215 -6.508 1.00 77.38 100 ASP A O 1
ATOM 794 N N . LYS A 1 101 ? -5.788 -5.653 -8.585 1.00 74.12 101 LYS A N 1
ATOM 795 C CA . LYS A 1 101 ? -5.661 -4.205 -8.377 1.00 74.12 101 LYS A CA 1
ATOM 796 C C . LYS A 1 101 ? -6.473 -3.697 -7.185 1.00 74.12 101 LYS A C 1
ATOM 798 O O . LYS A 1 101 ? -6.008 -2.805 -6.482 1.00 74.12 101 LYS A O 1
ATOM 803 N N . GLU A 1 102 ? -7.680 -4.211 -6.980 1.00 67.56 102 GLU A N 1
ATOM 804 C CA . GLU A 1 102 ? -8.558 -3.740 -5.909 1.00 67.56 102 GLU A CA 1
ATOM 805 C C . GLU A 1 102 ? -8.016 -4.163 -4.543 1.00 67.56 102 GLU A C 1
ATOM 807 O O . GLU A 1 102 ? -7.832 -3.323 -3.660 1.00 67.56 102 GLU A O 1
ATOM 812 N N . THR A 1 103 ? -7.645 -5.435 -4.424 1.00 74.25 103 THR A N 1
ATOM 813 C CA . THR A 1 103 ? -7.000 -6.002 -3.240 1.00 74.25 103 THR A CA 1
ATOM 814 C C . THR A 1 103 ? -5.711 -5.259 -2.913 1.00 74.25 103 THR A C 1
ATOM 816 O O . THR A 1 103 ? -5.502 -4.855 -1.771 1.00 74.25 103 THR A O 1
ATOM 819 N N . PHE A 1 104 ? -4.853 -5.043 -3.911 1.00 80.38 104 PHE A N 1
ATOM 820 C CA . PHE A 1 104 ? -3.585 -4.344 -3.741 1.00 80.38 104 PHE A CA 1
ATOM 821 C C . PHE A 1 104 ? -3.782 -2.945 -3.148 1.00 80.38 104 PHE A C 1
ATOM 823 O O . PHE A 1 104 ? -3.158 -2.607 -2.143 1.00 80.38 104 PHE A O 1
ATOM 830 N N . LEU A 1 105 ? -4.685 -2.148 -3.729 1.00 73.38 105 LEU A N 1
ATOM 831 C CA . LEU A 1 105 ? -4.936 -0.780 -3.272 1.00 73.38 105 LEU A CA 1
ATOM 832 C C . LEU A 1 105 ? -5.477 -0.745 -1.838 1.00 73.38 105 LEU A C 1
ATOM 834 O O . LEU A 1 105 ? -5.011 0.063 -1.033 1.00 73.38 105 LEU A O 1
ATOM 838 N N . GLN A 1 106 ? -6.406 -1.644 -1.498 1.00 71.75 106 GLN A N 1
ATOM 839 C CA . GLN A 1 106 ? -6.938 -1.764 -0.137 1.00 71.75 106 GLN A CA 1
ATOM 840 C C . GLN A 1 106 ? -5.839 -2.126 0.871 1.00 71.75 106 GLN A C 1
ATOM 842 O O . GLN A 1 106 ? -5.757 -1.535 1.949 1.00 71.75 106 GLN A O 1
ATOM 847 N N . VAL A 1 107 ? -4.958 -3.065 0.517 1.00 79.00 107 VAL A N 1
ATOM 848 C CA . VAL A 1 107 ? -3.863 -3.511 1.386 1.00 79.00 107 VAL A CA 1
ATOM 849 C C . VAL A 1 107 ? -2.821 -2.411 1.575 1.00 79.00 107 VAL A C 1
ATOM 851 O O . VAL A 1 107 ? -2.430 -2.156 2.712 1.00 79.00 107 VAL A O 1
ATOM 854 N N . CYS A 1 108 ? -2.400 -1.722 0.509 1.00 78.25 108 CYS A N 1
ATOM 855 C CA . CYS A 1 108 ? -1.482 -0.583 0.615 1.00 78.25 108 CYS A CA 1
ATOM 856 C C . CYS A 1 108 ? -2.011 0.470 1.589 1.00 78.25 108 CYS A C 1
ATOM 858 O O . CYS A 1 108 ? -1.272 0.961 2.441 1.00 78.25 108 CYS A O 1
ATOM 860 N N . TYR A 1 109 ? -3.301 0.782 1.497 1.00 72.50 109 TYR A N 1
ATOM 861 C CA . TYR A 1 109 ? -3.921 1.759 2.376 1.00 72.50 109 TYR A CA 1
ATOM 862 C C . TYR A 1 109 ? -3.972 1.285 3.835 1.00 72.50 109 TYR A C 1
ATOM 864 O O . TYR A 1 109 ? -3.549 2.006 4.742 1.00 72.50 109 TYR A O 1
ATOM 872 N N . ARG A 1 110 ? -4.397 0.037 4.065 1.00 74.50 110 ARG A N 1
ATOM 873 C CA . ARG A 1 110 ? -4.393 -0.585 5.395 1.00 74.50 110 ARG A CA 1
ATOM 874 C C . ARG A 1 110 ? -3.011 -0.529 6.048 1.00 74.50 110 ARG A C 1
ATOM 876 O O . ARG A 1 110 ? -2.894 -0.164 7.217 1.00 74.50 110 ARG A O 1
ATOM 883 N N . LEU A 1 111 ? -1.966 -0.860 5.294 1.00 83.19 111 LEU A N 1
ATOM 884 C CA . LEU A 1 111 ? -0.584 -0.805 5.768 1.00 83.19 111 LEU A CA 1
ATOM 885 C C . LEU A 1 111 ? -0.146 0.632 6.083 1.00 83.19 111 LEU A C 1
ATOM 887 O O . LEU A 1 111 ? 0.507 0.851 7.098 1.00 83.19 111 LEU A O 1
ATOM 891 N N . SER A 1 112 ? -0.559 1.617 5.288 1.00 78.38 112 SER A N 1
ATOM 892 C CA . SER A 1 112 ? -0.234 3.023 5.549 1.00 78.38 112 SER A CA 1
ATOM 893 C C . SER A 1 112 ? -0.807 3.531 6.873 1.00 78.38 112 SER A C 1
ATOM 895 O O . SER A 1 112 ? -0.098 4.154 7.664 1.00 78.38 112 SER A O 1
ATOM 897 N N . ILE A 1 113 ? -2.065 3.204 7.186 1.00 72.12 113 ILE A N 1
ATOM 898 C CA . ILE A 1 113 ? -2.644 3.585 8.482 1.00 72.12 113 ILE A CA 1
ATOM 899 C C . ILE A 1 113 ? -1.970 2.822 9.623 1.00 72.12 113 ILE A C 1
ATOM 901 O O . ILE A 1 113 ? -1.620 3.406 10.649 1.00 72.12 113 ILE A O 1
ATOM 905 N N . ALA A 1 114 ? -1.791 1.510 9.468 1.00 77.19 114 ALA A N 1
ATOM 906 C CA . ALA A 1 114 ? -1.185 0.694 10.509 1.00 77.19 114 ALA A CA 1
ATOM 907 C C . ALA A 1 114 ? 0.233 1.177 10.853 1.00 77.19 114 ALA A C 1
ATOM 909 O O . ALA A 1 114 ? 0.586 1.238 12.033 1.00 77.19 114 ALA A O 1
ATOM 910 N N . SER A 1 115 ? 1.036 1.544 9.847 1.00 82.06 115 SER A N 1
ATOM 911 C CA . SER A 1 115 ? 2.408 2.021 10.053 1.00 82.06 115 SER A CA 1
ATOM 912 C C . SER A 1 115 ? 2.421 3.296 10.899 1.00 82.06 115 SER A C 1
ATOM 914 O O . SER A 1 115 ? 3.238 3.440 11.808 1.00 82.06 115 SER A O 1
ATOM 916 N N . GLU A 1 116 ? 1.472 4.194 10.659 1.00 74.88 116 GLU A N 1
ATOM 917 C CA . GLU A 1 116 ? 1.332 5.448 11.382 1.00 74.88 116 GLU A CA 1
ATOM 918 C C . GLU A 1 116 ? 1.014 5.227 12.864 1.00 74.88 116 GLU A C 1
ATOM 920 O O . GLU A 1 116 ? 1.614 5.854 13.738 1.00 74.88 116 GLU A O 1
ATOM 925 N N . TYR A 1 117 ? 0.122 4.289 13.170 1.00 72.25 117 TYR A N 1
ATOM 926 C CA . TYR A 1 117 ? -0.185 3.944 14.555 1.00 72.25 117 TYR A CA 1
ATOM 927 C C . TYR A 1 117 ? 1.001 3.338 15.286 1.00 72.25 117 TYR A C 1
ATOM 929 O O . TYR A 1 117 ? 1.253 3.677 16.443 1.00 72.25 117 TYR A O 1
ATOM 937 N N . VAL A 1 118 ? 1.765 2.489 14.605 1.00 79.50 118 VAL A N 1
ATOM 938 C CA . VAL A 1 118 ? 3.003 1.952 15.169 1.00 79.50 118 VAL A CA 1
ATOM 939 C C . VAL A 1 118 ? 4.004 3.079 15.443 1.00 79.50 118 VAL A C 1
ATOM 941 O O . VAL A 1 118 ? 4.588 3.106 16.526 1.00 79.50 118 VAL A O 1
ATOM 944 N N . LYS A 1 119 ? 4.154 4.058 14.536 1.00 78.38 119 LYS A N 1
ATOM 945 C CA . LYS A 1 119 ? 5.015 5.244 14.750 1.00 78.38 119 LYS A CA 1
ATOM 946 C C . LYS A 1 119 ? 4.577 6.083 15.954 1.00 78.38 119 LYS A C 1
ATOM 948 O O . LYS A 1 119 ? 5.424 6.620 16.660 1.00 78.38 119 LYS A O 1
ATOM 953 N N . GLN A 1 120 ? 3.274 6.167 16.208 1.00 75.81 120 GLN A N 1
ATOM 954 C CA . GLN A 1 120 ? 2.696 6.847 17.372 1.00 75.81 120 GLN A CA 1
ATOM 955 C C . GLN A 1 120 ? 2.787 6.016 18.673 1.00 75.81 120 GLN A C 1
ATOM 957 O O . GLN A 1 120 ? 2.369 6.480 19.731 1.00 75.81 120 GLN A O 1
ATOM 962 N N . GLY A 1 121 ? 3.360 4.807 18.624 1.00 76.38 121 GLY A N 1
ATOM 963 C CA . GLY A 1 121 ? 3.585 3.944 19.788 1.00 76.38 121 GLY A CA 1
ATOM 964 C C . GLY A 1 121 ? 2.433 2.991 20.109 1.00 76.38 121 GLY A C 1
ATOM 965 O O . GLY A 1 121 ? 2.445 2.346 21.159 1.00 76.38 121 GLY A O 1
ATOM 966 N N . HIS A 1 122 ? 1.439 2.871 19.227 1.00 73.50 122 HIS A N 1
ATOM 967 C CA . HIS A 1 122 ? 0.331 1.944 19.419 1.00 73.50 122 HIS A CA 1
ATOM 968 C C . HIS A 1 122 ? 0.696 0.524 18.983 1.00 73.50 122 HIS A C 1
ATOM 970 O O . HIS A 1 122 ? 1.424 0.303 18.013 1.00 73.50 122 HIS A O 1
ATOM 976 N N . LYS A 1 123 ? 0.124 -0.467 19.672 1.00 77.31 123 LYS A N 1
ATOM 977 C CA . LYS A 1 123 ? 0.220 -1.870 19.264 1.00 77.31 123 LYS A CA 1
ATOM 978 C C . LYS A 1 123 ? -0.908 -2.189 18.284 1.00 77.31 123 LYS A C 1
ATOM 980 O O . LYS A 1 123 ? -2.078 -2.105 18.648 1.00 77.31 123 LYS A O 1
ATOM 985 N N . VAL A 1 124 ? -0.534 -2.576 17.069 1.00 77.12 124 VAL A N 1
ATOM 986 C CA . VAL A 1 124 ? -1.451 -2.932 15.975 1.00 77.12 124 VAL A CA 1
ATOM 987 C C . VAL A 1 124 ? -1.449 -4.451 15.762 1.00 77.12 124 VAL A C 1
ATOM 989 O O . VAL A 1 124 ? -0.427 -5.104 15.979 1.00 77.12 124 VAL A O 1
ATOM 992 N N . ILE A 1 125 ? -2.581 -5.026 15.350 1.00 79.50 125 ILE A N 1
ATOM 993 C CA . ILE A 1 125 ? -2.711 -6.425 14.907 1.00 79.50 125 ILE A CA 1
ATOM 994 C C . ILE A 1 125 ? -3.427 -6.441 13.559 1.00 79.50 125 ILE A C 1
ATOM 996 O O . ILE A 1 125 ? -4.625 -6.182 13.513 1.00 79.50 125 ILE A O 1
ATOM 1000 N N . LEU A 1 126 ? -2.712 -6.774 12.485 1.00 78.44 126 LEU A N 1
ATOM 1001 C CA . LEU A 1 126 ? -3.226 -6.802 11.114 1.00 78.44 126 LEU A CA 1
ATOM 1002 C C . LEU A 1 126 ? -4.174 -7.988 10.892 1.00 78.44 126 LEU A C 1
ATOM 1004 O O . LEU A 1 126 ? -3.908 -9.106 11.348 1.00 78.44 126 LEU A O 1
ATOM 1008 N N . ALA A 1 127 ? -5.273 -7.756 10.168 1.00 71.19 127 ALA A N 1
ATOM 1009 C CA . ALA A 1 127 ? -6.199 -8.817 9.783 1.00 71.19 127 ALA A CA 1
ATOM 1010 C C . ALA A 1 127 ? -5.504 -9.916 8.964 1.00 71.19 127 ALA A C 1
ATOM 1012 O O . ALA A 1 127 ? -4.597 -9.658 8.176 1.00 71.19 127 ALA A O 1
ATOM 1013 N N . LYS A 1 128 ? -5.976 -11.159 9.096 1.00 66.19 128 LYS A N 1
ATOM 1014 C CA . LYS A 1 128 ? -5.415 -12.318 8.374 1.00 66.19 128 LYS A CA 1
ATOM 1015 C C . LYS A 1 128 ? -6.032 -12.565 6.989 1.00 66.19 128 LYS A C 1
ATOM 1017 O O . LYS A 1 128 ? -5.694 -13.556 6.351 1.00 66.19 128 LYS A O 1
ATOM 1022 N N . GLY A 1 129 ? -6.957 -11.724 6.525 1.00 59.59 129 GLY A N 1
ATOM 1023 C CA . GLY A 1 129 ? -7.666 -11.935 5.257 1.00 59.59 129 GLY A CA 1
ATOM 1024 C C . GLY A 1 129 ? -8.425 -10.702 4.766 1.00 59.59 129 GLY A C 1
ATOM 1025 O O . GLY A 1 129 ? -8.376 -9.650 5.398 1.00 59.59 129 GLY A O 1
ATOM 1026 N N . GLN A 1 130 ? -9.113 -10.845 3.629 1.00 55.53 130 GLN A N 1
ATOM 1027 C CA . GLN A 1 130 ? -9.927 -9.786 3.009 1.00 55.53 130 GLN A CA 1
ATOM 1028 C C . GLN A 1 130 ? -11.262 -9.536 3.740 1.00 55.53 130 GLN A C 1
ATOM 1030 O O . GLN A 1 130 ? -11.845 -8.469 3.593 1.00 55.53 130 GLN A O 1
ATOM 1035 N N . GLU A 1 131 ? -11.754 -10.506 4.521 1.00 46.44 131 GLU A N 1
ATOM 1036 C CA . GLU A 1 131 ? -13.122 -10.482 5.072 1.00 46.44 131 GLU A CA 1
ATOM 1037 C C . GLU A 1 131 ? -13.221 -10.216 6.584 1.00 46.44 131 GLU A C 1
ATOM 1039 O O . GLU A 1 131 ? -14.329 -10.106 7.105 1.00 46.44 131 GLU A O 1
ATOM 1044 N N . LYS A 1 132 ? -12.101 -10.120 7.314 1.00 43.62 132 LYS A N 1
ATOM 1045 C CA . LYS A 1 132 ? -12.112 -9.859 8.766 1.00 43.62 132 LYS A CA 1
ATOM 1046 C C . LYS A 1 132 ? -11.634 -8.443 9.065 1.00 43.62 132 LYS A C 1
ATOM 1048 O O . LYS A 1 132 ? -10.667 -8.011 8.448 1.00 43.62 132 LYS A O 1
ATOM 1053 N N . GLU A 1 133 ? -12.317 -7.798 10.017 1.00 51.53 133 GLU A N 1
ATOM 1054 C CA . GLU A 1 133 ? -12.039 -6.477 10.609 1.00 51.53 133 GLU A CA 1
ATOM 1055 C C . GLU A 1 133 ? -10.564 -6.066 10.489 1.00 51.53 133 GLU A C 1
ATOM 1057 O O . GLU A 1 133 ? -9.676 -6.783 10.954 1.00 51.53 133 GLU A O 1
ATOM 1062 N N . ASP A 1 134 ? -10.323 -4.930 9.830 1.00 61.59 134 ASP A N 1
ATOM 1063 C CA . ASP A 1 134 ? -9.061 -4.635 9.148 1.00 61.59 134 ASP A CA 1
ATOM 1064 C C . ASP A 1 134 ? -7.817 -4.608 10.042 1.00 61.59 134 ASP A C 1
ATOM 1066 O O . ASP A 1 134 ? -6.762 -5.067 9.591 1.00 61.59 134 ASP A O 1
ATOM 1070 N N . PHE A 1 135 ? -7.915 -4.152 11.296 1.00 55.34 135 PHE A N 1
ATOM 1071 C CA . PHE A 1 135 ? -6.941 -4.457 12.352 1.00 55.34 135 PHE A CA 1
ATOM 1072 C C . PHE A 1 135 ? -7.374 -3.969 13.740 1.00 55.34 135 PHE A C 1
ATOM 1074 O O . PHE A 1 135 ? -8.152 -3.034 13.890 1.00 55.34 135 PHE A O 1
ATOM 1081 N N . LEU A 1 136 ? -6.805 -4.557 14.794 1.00 54.91 136 LEU A N 1
ATOM 1082 C CA . LEU A 1 136 ? -7.029 -4.105 16.172 1.00 54.91 136 LEU A CA 1
ATOM 1083 C C . LEU A 1 136 ? -5.922 -3.145 16.608 1.00 54.91 136 LEU A C 1
ATOM 1085 O O . LEU A 1 136 ? -4.741 -3.442 16.412 1.00 54.91 136 LEU A O 1
ATOM 1089 N N . ILE A 1 137 ? -6.291 -2.026 17.241 1.00 53.38 137 ILE A N 1
ATOM 1090 C CA . ILE A 1 137 ? -5.338 -1.122 17.894 1.00 53.38 137 ILE A CA 1
ATOM 1091 C C . ILE A 1 137 ? -5.525 -1.217 19.406 1.00 53.38 137 ILE A C 1
ATOM 1093 O O . ILE A 1 137 ? -6.551 -0.827 19.964 1.00 53.38 137 ILE A O 1
ATOM 1097 N N . HIS A 1 138 ? -4.500 -1.692 20.106 1.00 51.25 138 HIS A N 1
ATOM 1098 C CA . HIS A 1 138 ? -4.523 -1.719 21.562 1.00 51.25 138 HIS A CA 1
ATOM 1099 C C . HIS A 1 138 ? -4.160 -0.328 22.092 1.00 51.25 138 HIS A C 1
ATOM 1101 O O . HIS A 1 138 ? -2.999 0.084 22.067 1.00 51.25 138 HIS A O 1
ATOM 1107 N N . HIS A 1 139 ? -5.162 0.389 22.601 1.00 47.16 139 HIS A N 1
ATOM 1108 C CA . HIS A 1 139 ? -4.969 1.575 23.431 1.00 47.16 139 HIS A CA 1
ATOM 1109 C C . HIS A 1 139 ? -5.766 1.418 24.724 1.00 47.16 139 HIS A C 1
ATOM 1111 O O . HIS A 1 139 ? -6.963 1.680 24.732 1.00 47.16 139 HIS A O 1
ATOM 1117 N N . HIS A 1 140 ? -5.116 0.973 25.803 1.00 42.56 140 HIS A N 1
ATOM 1118 C CA . HIS A 1 140 ? -5.675 0.817 27.157 1.00 42.56 140 HIS A CA 1
ATOM 1119 C C . HIS A 1 140 ? -7.010 0.035 27.318 1.00 42.56 140 HIS A C 1
ATOM 1121 O O . HIS A 1 140 ? -7.361 -0.219 28.461 1.00 42.56 140 HIS A O 1
ATOM 1127 N N . ASN A 1 141 ? -7.705 -0.380 26.243 1.00 52.06 141 ASN A N 1
ATOM 1128 C CA . ASN A 1 141 ? -9.018 -1.051 26.203 1.00 52.06 141 ASN A CA 1
ATOM 1129 C C . ASN A 1 141 ? -9.301 -1.772 24.850 1.00 52.06 141 ASN A C 1
ATOM 1131 O O . ASN A 1 141 ? -10.462 -1.900 24.482 1.00 52.06 141 ASN A O 1
ATOM 1135 N N . ASP A 1 142 ? -8.279 -2.198 24.089 1.00 58.41 142 ASP A N 1
ATOM 1136 C CA . ASP A 1 142 ? -8.414 -2.945 22.813 1.00 58.41 142 ASP A CA 1
ATOM 1137 C C . ASP A 1 142 ? -9.522 -2.419 21.872 1.00 58.41 142 ASP A C 1
ATOM 1139 O O . ASP A 1 142 ? -10.586 -3.018 21.725 1.00 58.41 142 ASP A O 1
ATOM 1143 N N . ILE A 1 143 ? -9.276 -1.268 21.234 1.00 60.12 143 ILE A N 1
ATOM 1144 C CA . ILE A 1 143 ? -10.275 -0.605 20.388 1.00 60.12 143 ILE A CA 1
ATOM 1145 C C . ILE A 1 143 ? -10.240 -1.238 18.986 1.00 60.12 143 ILE A C 1
ATOM 1147 O O . ILE A 1 143 ? -9.193 -1.188 18.326 1.00 60.12 143 ILE A O 1
ATOM 1151 N N . PRO A 1 144 ? -11.355 -1.810 18.495 1.00 60.97 144 PRO A N 1
ATOM 1152 C CA . PRO A 1 144 ? -11.426 -2.301 17.129 1.00 60.97 144 PRO A CA 1
ATOM 1153 C C . PRO A 1 144 ? -11.372 -1.126 16.152 1.00 60.97 144 PRO A C 1
ATOM 1155 O O . PRO A 1 144 ? -12.048 -0.106 16.342 1.00 60.97 144 PRO A O 1
ATOM 1158 N N . VAL A 1 145 ? -10.544 -1.269 15.117 1.00 59.59 145 VAL A N 1
ATOM 1159 C CA . VAL A 1 145 ? -10.394 -0.273 14.061 1.00 59.59 145 VAL A CA 1
ATOM 1160 C C . VAL A 1 145 ? -10.763 -0.893 12.724 1.00 59.59 145 VAL A C 1
ATOM 1162 O O . VAL A 1 145 ? -10.175 -1.883 12.295 1.00 59.59 145 VAL A O 1
ATOM 1165 N N . ALA A 1 146 ? -11.749 -0.299 12.058 1.00 59.91 146 ALA A N 1
ATOM 1166 C CA . ALA A 1 146 ? -12.100 -0.686 10.698 1.00 59.91 146 ALA A CA 1
ATOM 1167 C C . ALA A 1 146 ? -11.668 0.376 9.704 1.00 59.91 146 ALA A C 1
ATOM 1169 O O . ALA A 1 146 ? -11.694 1.578 9.992 1.00 59.91 146 ALA A O 1
ATOM 1170 N N . ILE A 1 147 ? -11.300 -0.104 8.522 1.00 59.12 147 ILE A N 1
ATOM 1171 C CA . ILE A 1 147 ? -10.845 0.720 7.425 1.00 59.12 147 ILE A CA 1
ATOM 1172 C C . ILE A 1 147 ? -11.817 0.554 6.268 1.00 59.12 147 ILE A C 1
ATOM 1174 O O . ILE A 1 147 ? -11.996 -0.521 5.712 1.00 59.12 147 ILE A O 1
ATOM 1178 N N . CYS A 1 148 ? -12.425 1.655 5.861 1.00 57.38 148 CYS A N 1
ATOM 1179 C CA . CYS A 1 148 ? -13.243 1.706 4.666 1.00 57.38 148 CYS A CA 1
ATOM 1180 C C . CYS A 1 148 ? -12.417 2.328 3.536 1.00 57.38 148 CYS A C 1
ATOM 1182 O O . CYS A 1 148 ? -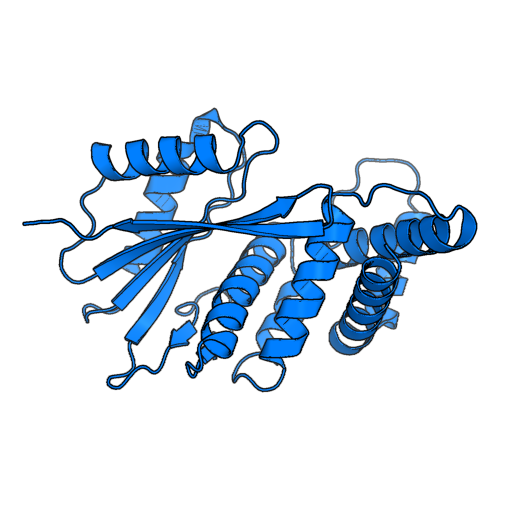12.070 3.506 3.598 1.00 57.38 148 CYS A O 1
ATOM 1184 N N . ALA A 1 149 ? -12.113 1.527 2.511 1.00 55.88 149 ALA A N 1
ATOM 1185 C CA . ALA A 1 149 ? -11.358 1.931 1.324 1.00 55.88 149 ALA A CA 1
ATOM 1186 C C . ALA A 1 149 ? -12.143 1.605 0.039 1.00 55.88 149 ALA A C 1
ATOM 1188 O O . ALA A 1 149 ? -11.858 0.608 -0.634 1.00 55.88 149 ALA A O 1
ATOM 1189 N N . PRO A 1 150 ? -13.184 2.386 -0.294 1.00 52.50 150 PRO A N 1
ATOM 1190 C CA . PRO A 1 150 ? -13.963 2.183 -1.508 1.00 52.50 150 PRO A CA 1
ATOM 1191 C C . PRO A 1 150 ? -13.115 2.272 -2.778 1.00 52.50 150 PRO A C 1
ATOM 1193 O O . PRO A 1 150 ? -12.359 3.221 -2.983 1.00 52.50 150 PRO A O 1
ATOM 1196 N N . SER A 1 151 ? -13.334 1.332 -3.695 1.00 51.00 151 SER A N 1
ATOM 1197 C CA . SER A 1 151 ? -12.832 1.418 -5.065 1.00 51.00 151 SER A CA 1
ATOM 1198 C C . SER A 1 151 ? -13.747 2.328 -5.890 1.00 51.00 151 SER A C 1
ATOM 1200 O O . SER A 1 151 ? -14.868 1.953 -6.237 1.00 51.00 151 SER A O 1
ATOM 1202 N N . ILE A 1 152 ? -13.292 3.546 -6.193 1.00 51.94 152 ILE A N 1
ATOM 1203 C CA . ILE A 1 152 ? -14.053 4.500 -7.010 1.00 51.94 152 ILE A CA 1
ATOM 1204 C C . ILE A 1 152 ? -13.687 4.285 -8.477 1.00 51.94 152 ILE A C 1
ATOM 1206 O O . ILE A 1 152 ? -12.576 4.593 -8.910 1.00 51.94 152 ILE A O 1
ATOM 1210 N N . LYS A 1 153 ? -14.631 3.739 -9.251 1.00 46.62 153 LYS A N 1
ATOM 1211 C CA . LYS A 1 153 ? -14.457 3.489 -10.692 1.00 46.62 153 LYS A CA 1
ATOM 1212 C C . LYS A 1 153 ? -14.750 4.726 -11.546 1.00 46.62 153 LYS A C 1
ATOM 1214 O O . LYS A 1 153 ? -14.199 4.843 -12.638 1.00 46.62 153 LYS A O 1
ATOM 1219 N N . SER A 1 154 ? -15.570 5.662 -11.057 1.00 51.22 154 SER A N 1
ATOM 1220 C CA . SER A 1 154 ? -15.852 6.942 -11.715 1.00 51.22 154 SER A CA 1
ATOM 1221 C C . SER A 1 154 ? -16.315 8.020 -10.721 1.00 51.22 154 SER A C 1
ATOM 1223 O O . SER A 1 154 ? -16.892 7.709 -9.682 1.00 51.22 154 SER A O 1
ATOM 1225 N N . ILE A 1 155 ? -16.085 9.298 -11.049 1.00 50.38 155 ILE A N 1
ATOM 1226 C CA . ILE A 1 155 ? -16.478 10.467 -10.228 1.00 50.38 155 ILE A CA 1
ATOM 1227 C C . ILE A 1 155 ? -17.992 10.524 -9.997 1.00 50.38 155 ILE A C 1
ATOM 1229 O O . ILE A 1 155 ? -18.443 10.902 -8.922 1.00 50.38 155 ILE A O 1
ATOM 1233 N N . ASN A 1 156 ? -18.776 10.119 -10.998 1.00 55.91 156 ASN A N 1
ATOM 1234 C CA . ASN A 1 156 ? -20.236 10.225 -10.973 1.00 55.91 156 ASN A CA 1
ATOM 1235 C C . ASN A 1 156 ? -20.904 9.219 -10.020 1.00 55.91 156 ASN A C 1
ATOM 1237 O O . ASN A 1 156 ? -22.108 9.297 -9.801 1.00 55.91 156 ASN A O 1
ATOM 1241 N N . GLU A 1 157 ? -20.144 8.275 -9.462 1.00 60.69 157 GLU A N 1
ATOM 1242 C CA . GLU A 1 157 ? -20.643 7.253 -8.536 1.00 60.69 157 GLU A CA 1
ATOM 1243 C C . GLU A 1 157 ? -20.181 7.494 -7.096 1.00 60.69 157 GLU A C 1
ATOM 1245 O O . GLU A 1 157 ? -20.482 6.688 -6.217 1.00 60.69 157 GLU A O 1
ATOM 1250 N N . LEU A 1 158 ? -19.460 8.590 -6.839 1.00 59.84 158 LEU A N 1
ATOM 1251 C CA . LEU A 1 158 ? -18.768 8.815 -5.577 1.00 59.84 158 LEU A CA 1
ATOM 1252 C C . LEU A 1 158 ? -19.700 8.740 -4.366 1.00 59.84 158 LEU A C 1
ATOM 1254 O O . LEU A 1 158 ? -19.438 7.944 -3.474 1.00 59.84 158 LEU A O 1
ATOM 1258 N N . ASP A 1 159 ? -20.816 9.469 -4.362 1.00 62.44 159 ASP A N 1
ATOM 1259 C CA . ASP A 1 159 ? -21.791 9.457 -3.261 1.00 62.44 159 ASP A CA 1
ATOM 1260 C C . ASP A 1 159 ? -22.309 8.050 -2.957 1.00 62.44 159 ASP A C 1
ATOM 1262 O O . ASP A 1 159 ? -22.454 7.661 -1.795 1.00 62.44 159 ASP A O 1
ATOM 1266 N N . THR A 1 160 ? -22.569 7.269 -4.008 1.00 65.38 160 THR A N 1
ATOM 1267 C CA . THR A 1 160 ? -23.111 5.909 -3.896 1.00 65.38 160 THR A CA 1
ATOM 1268 C C . THR A 1 160 ? -22.044 4.946 -3.392 1.00 65.38 160 THR A C 1
ATOM 1270 O O . THR A 1 160 ? -22.307 4.145 -2.498 1.00 65.38 160 THR A O 1
ATOM 1273 N N . VAL A 1 161 ? -20.825 5.055 -3.917 1.00 61.22 161 VAL A N 1
ATOM 1274 C CA . VAL A 1 161 ? -19.672 4.235 -3.536 1.00 61.22 161 VAL A CA 1
ATOM 1275 C C . VAL A 1 161 ? -19.243 4.533 -2.099 1.00 61.22 161 VAL A C 1
ATOM 1277 O O . VAL A 1 161 ? -19.024 3.604 -1.324 1.00 61.22 161 VAL A O 1
ATOM 1280 N N . VAL A 1 162 ? -19.193 5.812 -1.719 1.00 60.28 162 VAL A N 1
ATOM 1281 C CA . VAL A 1 162 ? -18.909 6.271 -0.354 1.00 60.28 162 VAL A CA 1
ATOM 1282 C C . VAL A 1 162 ? -19.954 5.730 0.605 1.00 60.28 162 VAL A C 1
ATOM 1284 O O . VAL A 1 162 ? -19.618 5.098 1.604 1.00 60.28 162 VAL A O 1
ATOM 1287 N N . SER A 1 163 ? -21.228 5.929 0.273 1.00 65.06 163 SER A N 1
ATOM 1288 C CA . SER A 1 163 ? -22.337 5.478 1.104 1.00 65.06 163 SER A CA 1
ATOM 1289 C C . SER A 1 163 ? -22.327 3.962 1.275 1.00 65.06 163 SER A C 1
ATOM 1291 O O . SER A 1 163 ? -22.459 3.487 2.401 1.00 65.06 163 SER A O 1
ATOM 1293 N N . TYR A 1 164 ? -22.162 3.207 0.191 1.00 64.12 164 TYR A N 1
ATOM 1294 C CA . TYR A 1 164 ? -22.141 1.748 0.228 1.00 64.12 164 TYR A CA 1
ATOM 1295 C C . TYR A 1 164 ? -20.954 1.212 1.030 1.00 64.12 164 TYR A C 1
ATOM 1297 O O . TYR A 1 164 ? -21.121 0.305 1.842 1.00 64.12 164 TYR A O 1
ATOM 1305 N N . ALA A 1 165 ? -19.762 1.777 0.836 1.00 61.16 165 ALA A N 1
ATOM 1306 C CA . ALA A 1 165 ? -18.573 1.325 1.540 1.00 61.16 165 ALA A CA 1
ATOM 1307 C C . ALA A 1 165 ? -18.666 1.615 3.043 1.00 61.16 165 ALA A C 1
ATOM 1309 O O . ALA A 1 165 ? -18.398 0.718 3.839 1.00 61.16 165 ALA A O 1
ATOM 1310 N N . ILE A 1 166 ? -19.158 2.799 3.432 1.00 64.00 166 ILE A N 1
ATOM 1311 C CA . ILE A 1 166 ? -19.406 3.126 4.841 1.00 64.00 166 ILE A CA 1
ATOM 1312 C C . ILE A 1 166 ? -20.427 2.158 5.453 1.00 64.00 166 ILE A C 1
ATOM 1314 O O . ILE A 1 166 ? -20.152 1.614 6.516 1.00 64.00 166 ILE A O 1
ATOM 1318 N N . ASP A 1 167 ? -21.562 1.884 4.799 1.00 65.06 167 ASP A N 1
ATOM 1319 C CA . ASP A 1 167 ? -22.564 0.941 5.335 1.00 65.06 167 ASP A CA 1
ATOM 1320 C C . ASP A 1 167 ? -22.004 -0.460 5.496 1.00 65.06 167 ASP A C 1
ATOM 1322 O O . ASP A 1 167 ? -22.198 -1.105 6.524 1.00 65.06 167 ASP A O 1
ATOM 1326 N N . ASN A 1 168 ? -21.307 -0.935 4.470 1.00 62.75 168 ASN A N 1
ATOM 1327 C CA . ASN A 1 168 ? -20.742 -2.265 4.475 1.00 62.75 168 ASN A CA 1
ATOM 1328 C C . ASN A 1 168 ? -19.690 -2.394 5.587 1.00 62.75 168 ASN A C 1
ATOM 1330 O O . ASN A 1 168 ? -19.701 -3.383 6.313 1.00 62.75 168 ASN A O 1
ATOM 1334 N N . THR A 1 169 ? -18.844 -1.380 5.792 1.00 63.16 169 THR A N 1
ATOM 1335 C CA . THR A 1 169 ? -17.874 -1.357 6.895 1.00 63.16 169 THR A CA 1
ATOM 1336 C C . THR A 1 169 ? -18.559 -1.256 8.259 1.00 63.16 169 THR A C 1
ATOM 1338 O O . THR A 1 169 ? -18.241 -2.043 9.147 1.00 63.16 169 THR A O 1
ATOM 1341 N N . LEU A 1 170 ? -19.532 -0.354 8.433 1.00 64.06 170 LEU A N 1
ATOM 1342 C CA . LEU A 1 170 ? -20.260 -0.193 9.696 1.00 64.06 170 LEU A CA 1
ATOM 1343 C C . LEU A 1 170 ? -21.055 -1.449 10.073 1.00 64.06 170 LEU A C 1
ATOM 1345 O O . LEU A 1 170 ? -21.072 -1.825 11.238 1.00 64.06 170 LEU A O 1
ATOM 1349 N N . SER A 1 171 ? -21.662 -2.135 9.101 1.00 65.06 171 SER A N 1
ATOM 1350 C CA . SER A 1 171 ? -22.423 -3.374 9.336 1.00 65.06 171 SER A CA 1
ATOM 1351 C C . SER A 1 171 ? -21.564 -4.555 9.804 1.00 65.06 171 SER A C 1
ATOM 1353 O O . SER A 1 171 ? -22.093 -5.528 10.336 1.00 65.06 171 SER A O 1
ATOM 1355 N N . ARG A 1 172 ? -20.246 -4.478 9.590 1.00 60.16 172 ARG A N 1
ATOM 1356 C CA . ARG A 1 172 ? -19.270 -5.513 9.956 1.00 60.16 172 ARG A CA 1
ATOM 1357 C C . ARG A 1 172 ? -18.545 -5.206 11.261 1.00 60.16 172 ARG A C 1
ATOM 1359 O O . ARG A 1 172 ? -17.774 -6.042 11.718 1.00 60.16 172 ARG A O 1
ATOM 1366 N N . LEU A 1 173 ? -18.751 -4.020 11.829 1.00 59.28 173 LEU A N 1
ATOM 1367 C CA . LEU A 1 173 ? -18.142 -3.640 13.093 1.00 59.28 173 LEU A CA 1
ATOM 1368 C C . LEU A 1 173 ? -18.893 -4.276 14.267 1.00 59.28 173 LEU A C 1
ATOM 1370 O O . LEU A 1 173 ? -20.123 -4.348 14.246 1.00 59.28 173 LEU A O 1
ATOM 1374 N N . PRO A 1 174 ? -18.179 -4.695 15.324 1.00 58.38 174 PRO A N 1
ATOM 1375 C CA . PRO A 1 174 ? -18.820 -5.146 16.546 1.00 58.38 174 PRO A CA 1
ATOM 1376 C C . PRO A 1 174 ? -19.587 -3.979 17.182 1.00 58.38 174 PRO A C 1
ATOM 1378 O O . PRO A 1 174 ? -19.139 -2.835 17.115 1.00 58.38 174 PRO A O 1
ATOM 1381 N N . GLU A 1 175 ? -20.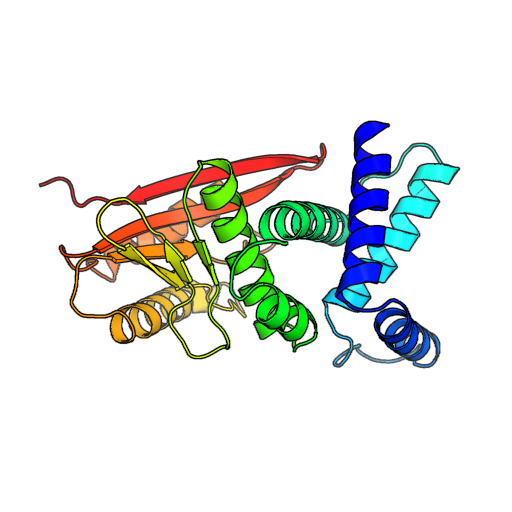702 -4.268 17.862 1.00 60.19 175 GLU A N 1
ATOM 1382 C CA . GLU A 1 175 ? -21.579 -3.266 18.510 1.00 60.19 175 GLU A CA 1
ATOM 1383 C C . GLU A 1 175 ? -20.881 -2.420 19.604 1.00 60.19 175 GLU A C 1
ATOM 1385 O O . GLU A 1 175 ? -21.448 -1.459 20.125 1.00 60.19 175 GLU A O 1
ATOM 1390 N N . ASN A 1 176 ? -19.636 -2.754 19.958 1.00 59.97 176 ASN A N 1
ATOM 1391 C CA . ASN A 1 176 ? -18.818 -2.018 20.918 1.00 59.97 176 ASN A CA 1
ATOM 1392 C C . ASN A 1 176 ? -18.215 -0.736 20.311 1.00 59.97 176 ASN A C 1
ATOM 1394 O O . ASN A 1 176 ? -18.037 -0.616 19.100 1.00 59.97 176 ASN A O 1
ATOM 1398 N N . LYS A 1 177 ? -17.834 0.221 21.174 1.00 61.41 177 LYS A N 1
ATOM 1399 C CA . LYS A 1 177 ? -17.152 1.459 20.757 1.00 61.41 177 LYS A CA 1
ATOM 1400 C C . LYS A 1 177 ? -15.879 1.144 19.962 1.00 61.41 177 LYS A C 1
ATOM 1402 O O . LYS A 1 177 ? -14.983 0.479 20.478 1.00 61.41 177 LYS A O 1
ATOM 1407 N N . GLY A 1 178 ? -15.793 1.666 18.741 1.00 62.84 178 GLY A N 1
ATOM 1408 C CA . GLY A 1 178 ? -14.662 1.486 17.827 1.00 62.84 178 GLY A CA 1
ATOM 1409 C C . GLY A 1 178 ? -14.275 2.789 17.129 1.00 62.84 178 GLY A C 1
ATOM 1410 O O . GLY A 1 178 ? -14.959 3.807 17.267 1.00 62.84 178 GLY A O 1
ATOM 1411 N N . LYS A 1 179 ? -13.186 2.764 16.358 1.00 62.28 179 LYS A N 1
ATOM 1412 C CA . LYS A 1 179 ? -12.848 3.867 15.445 1.00 62.28 179 LYS A CA 1
ATOM 1413 C C . LYS A 1 179 ? -12.973 3.410 14.000 1.00 62.28 179 LYS A C 1
ATOM 1415 O O . LYS A 1 179 ? -12.499 2.333 13.644 1.00 62.28 179 LYS A O 1
ATOM 1420 N N . VAL A 1 180 ? -13.589 4.243 13.174 1.00 60.78 180 VAL A N 1
ATOM 1421 C CA . VAL A 1 180 ? -13.762 3.995 11.743 1.00 60.78 180 VAL A CA 1
ATOM 1422 C C . VAL A 1 180 ? -12.915 4.993 10.982 1.00 60.78 180 VAL A C 1
ATOM 1424 O O . VAL A 1 180 ? -13.090 6.207 11.110 1.00 60.78 180 VAL A O 1
ATOM 1427 N N . TYR A 1 181 ? -11.984 4.468 10.197 1.00 60.22 181 TYR A N 1
ATOM 1428 C CA . TYR A 1 181 ? -11.181 5.263 9.285 1.00 60.22 181 TYR A CA 1
ATOM 1429 C C . TYR A 1 181 ? -11.723 5.081 7.892 1.00 60.22 181 TYR A C 1
ATOM 1431 O O . TYR A 1 181 ? -11.968 3.957 7.449 1.00 60.22 181 TYR A O 1
ATOM 1439 N N . VAL A 1 182 ? -11.916 6.198 7.212 1.00 55.81 182 VAL A N 1
ATOM 1440 C CA . VAL A 1 182 ? -12.369 6.176 5.834 1.00 55.81 182 VAL A CA 1
ATOM 1441 C C . VAL A 1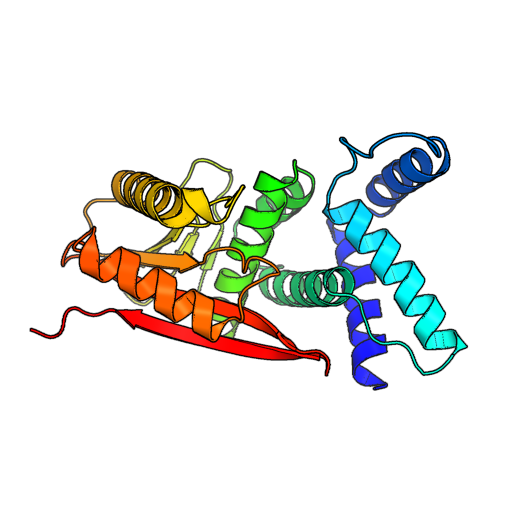 182 ? -11.442 7.046 5.017 1.00 55.81 182 VAL A C 1
ATOM 1443 O O . VAL A 1 182 ? -11.298 8.238 5.284 1.00 55.81 182 VAL A O 1
ATOM 1446 N N . ASP A 1 183 ? -10.814 6.438 4.025 1.00 54.72 183 ASP A N 1
ATOM 1447 C CA . ASP A 1 183 ? -10.110 7.157 2.973 1.00 54.72 183 ASP A CA 1
ATOM 1448 C C . ASP A 1 183 ? -10.645 6.685 1.649 1.00 54.72 183 ASP A C 1
ATOM 1450 O O . ASP A 1 183 ? -11.100 5.555 1.465 1.00 54.72 183 ASP A O 1
ATOM 1454 N N . PHE A 1 184 ? -10.567 7.597 0.713 1.00 54.91 184 PHE A N 1
ATOM 1455 C CA . PHE A 1 184 ? -11.081 7.415 -0.609 1.00 54.91 184 PHE A CA 1
ATOM 1456 C C . PHE A 1 184 ? -9.885 7.652 -1.523 1.00 54.91 184 PHE A C 1
ATOM 1458 O O . PHE A 1 184 ? -9.242 8.698 -1.400 1.00 54.91 184 PHE A O 1
ATOM 1465 N N . PRO A 1 185 ? -9.538 6.711 -2.416 1.00 50.47 185 PRO A N 1
ATOM 1466 C CA . PRO A 1 185 ? -8.412 6.899 -3.314 1.00 50.47 185 PRO A CA 1
ATOM 1467 C C . PRO A 1 185 ? -8.605 8.207 -4.073 1.00 50.47 185 PRO A C 1
ATOM 1469 O O . PRO A 1 185 ? -9.622 8.378 -4.744 1.00 50.47 185 PRO A O 1
ATOM 1472 N N . LEU A 1 186 ? -7.641 9.122 -3.933 1.00 50.66 186 LEU A N 1
ATOM 1473 C CA . LEU A 1 186 ? -7.689 10.426 -4.579 1.00 50.66 186 LEU A CA 1
ATOM 1474 C C . LEU A 1 186 ? -7.860 10.231 -6.092 1.00 50.66 186 LEU A C 1
ATOM 1476 O O . LEU A 1 186 ? -6.948 9.689 -6.727 1.00 50.66 186 LEU A O 1
ATOM 1480 N N . PRO A 1 187 ? -8.982 10.636 -6.710 1.00 49.00 187 PRO A N 1
ATOM 1481 C CA . PRO A 1 187 ? -9.081 10.597 -8.152 1.00 49.00 187 PRO A CA 1
ATOM 1482 C C . PRO A 1 187 ? -8.093 11.615 -8.705 1.00 49.00 187 PRO A C 1
ATOM 1484 O O . PRO A 1 187 ? -7.980 12.721 -8.181 1.00 49.00 187 PRO A O 1
ATOM 1487 N N . SER A 1 188 ? -7.427 11.273 -9.805 1.00 45.41 188 SER A N 1
ATOM 1488 C CA . SER A 1 188 ? -6.384 12.099 -10.433 1.00 45.41 188 SER A CA 1
ATOM 1489 C C . SER A 1 188 ? -6.822 13.524 -10.807 1.00 45.41 188 SER A C 1
ATOM 1491 O O . SER A 1 188 ? -5.990 14.350 -11.168 1.00 45.41 188 SER A O 1
ATOM 1493 N N . VAL A 1 189 ? -8.126 13.803 -10.782 1.00 42.41 189 VAL A N 1
ATOM 1494 C CA . VAL A 1 189 ? -8.725 15.100 -11.115 1.00 42.41 189 VAL A CA 1
ATOM 1495 C C . VAL A 1 189 ? -8.934 16.027 -9.913 1.00 42.41 189 VAL A C 1
ATOM 1497 O O . VAL A 1 189 ? -9.189 17.209 -10.124 1.00 42.41 189 VAL A O 1
ATOM 1500 N N . TYR A 1 190 ? -8.859 15.519 -8.679 1.00 47.25 190 TYR A N 1
ATOM 1501 C CA . TYR A 1 190 ? -9.098 16.306 -7.468 1.00 47.25 190 TYR A CA 1
ATOM 1502 C C . TYR A 1 190 ? -7.797 16.532 -6.713 1.00 47.25 190 TYR A C 1
ATOM 1504 O O . TYR A 1 190 ? -6.948 15.647 -6.623 1.00 47.25 190 TYR A O 1
ATOM 1512 N N . THR A 1 191 ? -7.654 17.713 -6.117 1.00 56.66 191 THR A N 1
ATOM 1513 C CA . THR A 1 191 ? -6.660 17.902 -5.059 1.00 56.66 191 THR A CA 1
ATOM 1514 C C . THR A 1 191 ? -7.120 17.183 -3.789 1.00 56.66 191 THR A C 1
ATOM 1516 O O . THR A 1 191 ? -8.316 16.989 -3.569 1.00 56.66 191 THR A O 1
ATOM 1519 N N . ALA A 1 192 ? -6.181 16.825 -2.911 1.00 58.25 192 ALA A N 1
ATOM 1520 C CA . ALA A 1 192 ? -6.493 16.208 -1.619 1.00 58.25 192 ALA A CA 1
ATOM 1521 C C . ALA A 1 192 ? -7.472 17.023 -0.769 1.00 58.25 192 ALA A C 1
ATOM 1523 O O . ALA A 1 192 ? -8.330 16.469 -0.089 1.00 58.25 192 ALA A O 1
ATOM 1524 N N . GLU A 1 193 ? -7.401 18.346 -0.861 1.00 60.22 193 GLU A N 1
ATOM 1525 C CA . GLU A 1 193 ? -8.302 19.230 -0.136 1.00 60.22 193 GLU A CA 1
ATOM 1526 C C . GLU A 1 193 ? -9.717 19.253 -0.730 1.00 60.22 193 GLU A C 1
ATOM 1528 O O . GLU A 1 193 ? -10.686 19.117 0.018 1.00 60.22 193 GLU A O 1
ATOM 1533 N N . GLN A 1 194 ? -9.843 19.344 -2.061 1.00 63.38 194 GLN A N 1
ATOM 1534 C CA . GLN A 1 194 ? -11.138 19.243 -2.752 1.00 63.38 194 GLN A CA 1
ATOM 1535 C C . GLN A 1 194 ? -11.814 17.909 -2.451 1.00 63.38 194 GLN A C 1
ATOM 1537 O O . GLN A 1 194 ? -13.019 17.837 -2.234 1.00 63.38 194 GLN A O 1
ATOM 1542 N N . TRP A 1 195 ? -11.012 16.855 -2.405 1.00 61.88 195 TRP A N 1
ATOM 1543 C CA . TRP A 1 195 ? -11.476 15.514 -2.137 1.00 61.88 195 TRP A CA 1
ATOM 1544 C C . TRP A 1 195 ? -12.017 15.326 -0.723 1.00 61.88 195 TRP A C 1
ATOM 1546 O O . TRP A 1 195 ? -13.104 14.777 -0.531 1.00 61.88 195 TRP A O 1
ATOM 1556 N N . LEU A 1 196 ? -11.288 15.835 0.271 1.00 65.31 196 LEU A N 1
ATOM 1557 C CA . LEU A 1 196 ? -11.728 15.807 1.661 1.00 65.31 196 LEU A CA 1
ATOM 1558 C C . LEU A 1 196 ? -12.984 16.649 1.876 1.00 65.31 196 LEU A C 1
ATOM 1560 O O . LEU A 1 196 ? -13.875 16.205 2.592 1.00 65.31 196 LEU A O 1
ATOM 1564 N N . GLN A 1 197 ? -13.078 17.826 1.250 1.00 68.00 197 GLN A N 1
ATOM 1565 C CA . GLN A 1 197 ? -14.274 18.671 1.328 1.00 68.00 197 GLN A CA 1
ATOM 1566 C C . GLN A 1 197 ? -15.497 17.981 0.723 1.00 68.00 197 GLN A C 1
ATOM 1568 O O . GLN A 1 197 ? -16.545 17.922 1.359 1.00 68.00 197 GLN A O 1
ATOM 1573 N N . LEU A 1 198 ? -15.359 17.412 -0.474 1.00 66.81 198 LEU A N 1
ATOM 1574 C CA . LEU A 1 198 ? -16.479 16.783 -1.167 1.00 66.81 198 LEU A CA 1
ATOM 1575 C C . LEU A 1 198 ? -16.963 15.529 -0.428 1.00 66.81 198 LEU A C 1
ATOM 1577 O O . LEU A 1 198 ? -18.158 15.310 -0.261 1.00 66.81 198 LEU A O 1
ATOM 1581 N N . THR A 1 199 ? -16.034 14.743 0.111 1.00 63.81 199 THR A N 1
ATOM 1582 C CA . THR A 1 199 ? -1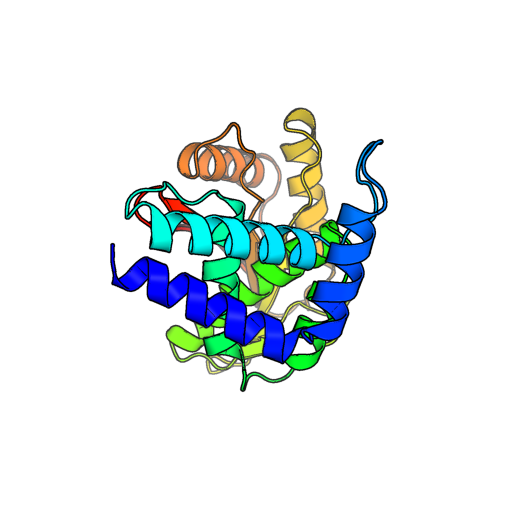6.393 13.577 0.920 1.00 63.81 199 THR A CA 1
ATOM 1583 C C . THR A 1 199 ? -17.026 13.974 2.260 1.00 63.81 199 THR A C 1
ATOM 1585 O O . THR A 1 199 ? -17.978 13.339 2.716 1.00 63.81 199 THR A O 1
ATOM 1588 N N . GLU A 1 200 ? -16.552 15.055 2.882 1.00 70.19 200 GLU A N 1
ATOM 1589 C CA . GLU A 1 200 ? -17.179 15.615 4.079 1.00 70.19 200 GLU A CA 1
ATOM 1590 C C . GLU A 1 200 ? -18.634 16.016 3.830 1.00 70.19 200 GLU A C 1
ATOM 1592 O O . GLU A 1 200 ? -19.502 15.714 4.651 1.00 70.19 200 GLU A O 1
ATOM 1597 N N . GLU A 1 201 ? -18.910 16.670 2.702 1.00 70.06 201 GLU A N 1
ATOM 1598 C CA . GLU A 1 201 ? -20.268 17.037 2.302 1.00 70.06 201 GLU A CA 1
ATOM 1599 C C . GLU A 1 201 ? -21.153 15.799 2.132 1.00 70.06 201 GLU A C 1
ATOM 1601 O O . GLU A 1 201 ? -22.268 15.773 2.654 1.00 70.06 201 GLU A O 1
ATOM 1606 N N . ILE A 1 202 ? -20.645 14.743 1.491 1.00 66.25 202 ILE A N 1
ATOM 1607 C CA . ILE A 1 202 ? -21.374 13.479 1.309 1.00 66.25 202 ILE A CA 1
ATOM 1608 C C . ILE A 1 202 ? -21.735 12.857 2.660 1.00 66.25 202 ILE A C 1
ATOM 1610 O O . ILE A 1 202 ? -22.886 12.476 2.878 1.00 66.25 202 ILE A O 1
ATOM 1614 N N . ILE A 1 203 ? -20.778 12.773 3.586 1.00 64.50 203 ILE A N 1
ATOM 1615 C CA . ILE A 1 203 ? -20.999 12.163 4.904 1.00 64.50 203 ILE A CA 1
ATOM 1616 C C . ILE A 1 203 ? -21.992 12.995 5.719 1.00 64.50 203 ILE A C 1
ATOM 1618 O O . ILE A 1 203 ? -22.957 12.445 6.251 1.00 64.50 203 ILE A O 1
ATOM 1622 N N . ARG A 1 204 ? -21.807 14.322 5.775 1.00 69.19 204 ARG A N 1
ATOM 1623 C CA . ARG A 1 204 ? -22.701 15.226 6.516 1.00 69.19 204 ARG A CA 1
ATOM 1624 C C . ARG A 1 204 ? -24.133 15.195 5.989 1.00 69.19 204 ARG A C 1
ATOM 1626 O O . ARG A 1 204 ? -25.062 15.229 6.792 1.00 69.19 204 ARG A O 1
ATOM 1633 N N . ASN A 1 205 ? -24.306 15.154 4.670 1.00 66.31 205 ASN A N 1
ATOM 1634 C CA . ASN A 1 205 ? -25.621 15.277 4.047 1.00 66.31 205 ASN A CA 1
ATOM 1635 C C . ASN A 1 205 ? -26.378 13.948 3.992 1.00 66.31 205 ASN A C 1
ATOM 1637 O O . ASN A 1 205 ? -27.606 13.962 4.063 1.00 66.31 205 ASN A O 1
ATOM 1641 N N . ASN A 1 206 ? -25.676 12.814 3.890 1.00 59.00 206 ASN A N 1
ATOM 1642 C CA . ASN A 1 206 ? -26.328 11.544 3.581 1.00 59.00 206 ASN A CA 1
ATOM 1643 C C . ASN A 1 206 ? -26.326 10.520 4.725 1.00 59.00 206 ASN A C 1
ATOM 1645 O O . ASN A 1 206 ? -27.197 9.648 4.693 1.00 59.00 206 ASN A O 1
ATOM 1649 N N . LYS A 1 207 ? -25.424 10.577 5.731 1.00 63.00 207 LYS A N 1
ATOM 1650 C CA . LYS A 1 207 ? -25.380 9.556 6.807 1.00 63.00 207 LYS A CA 1
ATOM 1651 C C . LYS A 1 207 ? -24.871 10.048 8.169 1.00 63.00 207 LYS A C 1
ATOM 1653 O O . LYS A 1 207 ? -23.680 10.313 8.318 1.00 63.00 207 LYS A O 1
ATOM 1658 N N . PRO A 1 208 ? -25.711 10.053 9.221 1.00 61.66 208 PRO A N 1
ATOM 1659 C CA . PRO A 1 208 ? -25.219 10.227 10.580 1.00 61.66 208 PRO A CA 1
ATOM 1660 C C . PRO A 1 208 ? -24.425 8.984 11.010 1.00 61.66 208 PRO A C 1
ATOM 1662 O O . PRO A 1 208 ? -24.961 7.880 11.076 1.00 61.66 208 PRO A O 1
ATOM 1665 N N . ILE A 1 209 ? -23.143 9.171 11.315 1.00 62.66 209 ILE A N 1
ATOM 1666 C CA . ILE A 1 209 ? -22.297 8.136 11.921 1.00 62.66 209 ILE A CA 1
ATOM 1667 C C . ILE A 1 209 ? -22.850 7.825 13.327 1.00 62.66 209 ILE A C 1
ATOM 1669 O O . ILE A 1 209 ? -23.165 8.774 14.055 1.00 62.66 209 ILE A O 1
ATOM 1673 N N . PRO A 1 210 ? -22.995 6.544 13.729 1.00 63.84 210 PRO A N 1
ATOM 1674 C CA . PRO A 1 210 ? -23.525 6.212 15.049 1.00 63.84 210 PRO A CA 1
ATOM 1675 C C . PRO A 1 210 ? -22.644 6.776 16.172 1.00 63.84 210 PRO A C 1
ATOM 1677 O O . PRO A 1 210 ? -21.419 6.745 16.085 1.00 63.84 210 PRO A O 1
ATOM 1680 N N . GLU A 1 211 ? -23.264 7.248 17.257 1.00 67.00 211 GLU A N 1
ATOM 1681 C CA . GLU A 1 211 ? -22.588 7.947 18.370 1.00 67.00 211 GLU A CA 1
ATOM 1682 C C . GLU A 1 211 ? -21.546 7.095 19.114 1.00 67.00 211 GLU A C 1
ATOM 1684 O O . GLU A 1 211 ? -20.707 7.612 19.850 1.00 67.00 211 GLU A O 1
ATOM 1689 N N . SER A 1 212 ? -21.596 5.777 18.933 1.00 66.25 212 SER A N 1
ATOM 1690 C CA . SER A 1 212 ? -20.639 4.823 19.485 1.00 66.25 212 SER A CA 1
ATOM 1691 C C . SER A 1 212 ? -19.293 4.805 18.754 1.00 66.25 212 SER A C 1
ATOM 1693 O O . SER A 1 212 ? -18.354 4.209 19.285 1.00 66.25 212 SER A O 1
ATOM 1695 N N . TYR A 1 213 ? -19.171 5.445 17.585 1.00 61.88 213 TYR A N 1
ATOM 1696 C CA . TYR A 1 213 ? -17.964 5.406 16.760 1.00 61.88 213 TYR A CA 1
ATOM 1697 C C . TYR A 1 213 ? -17.311 6.778 16.601 1.00 61.88 213 TYR A C 1
ATOM 1699 O O . TYR A 1 213 ? -17.968 7.791 16.366 1.00 61.88 213 TYR A O 1
ATOM 1707 N N . GLU A 1 214 ? -15.981 6.796 16.677 1.00 67.50 214 GLU A N 1
ATOM 1708 C CA . GLU A 1 214 ? -15.189 7.942 16.232 1.00 67.50 214 GLU A CA 1
ATOM 1709 C C . GLU A 1 214 ? -14.843 7.775 14.757 1.00 67.50 214 GLU A C 1
ATOM 1711 O O . GLU A 1 214 ? -14.425 6.693 14.338 1.00 67.50 214 GLU A O 1
ATOM 1716 N N . PHE A 1 215 ? -14.971 8.847 13.980 1.00 66.12 215 PHE A N 1
ATOM 1717 C CA . PHE A 1 215 ? -14.728 8.804 12.547 1.00 66.12 215 PHE A CA 1
ATOM 1718 C C . PHE A 1 215 ? -13.608 9.758 12.171 1.00 66.12 215 PHE A C 1
ATOM 1720 O O . PHE A 1 215 ? -13.625 10.941 12.514 1.00 66.12 215 PHE A O 1
ATOM 1727 N N . THR A 1 216 ? -12.606 9.247 11.470 1.00 66.56 216 THR A N 1
ATOM 1728 C CA . THR A 1 216 ? -11.502 10.067 10.972 1.00 66.56 216 THR A CA 1
ATOM 1729 C C . THR A 1 216 ? -11.324 9.812 9.490 1.00 66.56 216 THR A C 1
ATOM 1731 O O . THR A 1 216 ? -11.131 8.675 9.063 1.00 66.56 216 THR A O 1
ATOM 1734 N N . MET A 1 217 ? -11.354 10.893 8.718 1.00 65.19 217 MET A N 1
ATOM 1735 C CA . MET A 1 217 ? -10.913 10.873 7.335 1.00 65.19 217 MET A CA 1
ATOM 1736 C C . MET A 1 217 ? -9.450 11.248 7.280 1.00 65.19 217 MET A C 1
ATOM 1738 O O . MET A 1 217 ? -9.039 12.277 7.819 1.00 65.19 217 MET A O 1
ATOM 1742 N N . THR A 1 218 ? -8.674 10.425 6.601 1.00 58.62 218 THR A N 1
ATOM 1743 C CA . THR A 1 218 ? -7.255 10.674 6.392 1.00 58.62 218 THR A CA 1
ATOM 1744 C C . THR A 1 218 ? -6.981 10.498 4.923 1.00 58.62 218 THR A C 1
ATOM 1746 O O . THR A 1 218 ? -7.277 9.436 4.406 1.00 58.62 218 THR A O 1
ATOM 1749 N N . SER A 1 219 ? -6.390 11.502 4.282 1.00 57.19 219 SER A N 1
ATOM 1750 C CA . SER A 1 219 ? -5.807 11.346 2.954 1.00 57.19 219 SER A CA 1
ATOM 1751 C C . SER A 1 219 ? -4.313 11.624 3.048 1.00 57.19 219 SER A C 1
ATOM 1753 O O . SER A 1 219 ? -3.895 12.675 3.550 1.00 57.19 219 SER A O 1
ATOM 1755 N N . THR A 1 220 ? -3.512 10.663 2.598 1.00 53.25 220 THR A N 1
ATOM 1756 C CA . THR A 1 220 ? -2.053 10.774 2.557 1.00 53.25 220 THR A CA 1
ATOM 1757 C C . THR A 1 220 ? -1.612 10.816 1.106 1.00 53.25 220 THR A C 1
ATOM 1759 O O . THR A 1 220 ? -1.954 9.935 0.317 1.00 53.25 220 THR A O 1
ATOM 1762 N N . PHE A 1 221 ? -0.826 11.824 0.749 1.00 56.56 221 PHE A N 1
ATOM 1763 C CA . PHE A 1 221 ? -0.219 11.923 -0.570 1.00 56.56 221 PHE A CA 1
ATOM 1764 C C . PHE A 1 221 ? 1.227 12.384 -0.454 1.00 56.56 221 PHE A C 1
ATOM 1766 O O . PHE A 1 221 ? 1.623 13.035 0.511 1.00 56.56 221 PHE A O 1
ATOM 1773 N N . VAL A 1 222 ? 2.019 12.009 -1.450 1.00 46.34 222 VAL A N 1
ATOM 1774 C CA . VAL A 1 222 ? 3.390 12.483 -1.589 1.00 46.34 222 VAL A CA 1
ATOM 1775 C C . VAL A 1 222 ? 3.367 13.597 -2.617 1.00 46.34 222 VAL A C 1
ATOM 1777 O O . VAL A 1 222 ? 2.841 13.409 -3.718 1.00 46.34 222 VAL A O 1
ATOM 1780 N N . ASP A 1 223 ? 3.871 14.768 -2.253 1.00 54.31 223 ASP A N 1
ATOM 1781 C CA . ASP A 1 223 ? 3.982 15.862 -3.203 1.00 54.31 223 ASP A CA 1
ATOM 1782 C C . ASP A 1 223 ? 5.117 15.618 -4.212 1.00 54.31 223 ASP A C 1
ATOM 1784 O O . ASP A 1 223 ? 5.864 14.638 -4.158 1.00 54.31 223 ASP A O 1
ATOM 1788 N N . ARG A 1 224 ? 5.244 16.529 -5.179 1.00 51.47 224 ARG A N 1
ATOM 1789 C CA . ARG A 1 224 ? 6.274 16.433 -6.224 1.00 51.47 224 ARG A CA 1
ATOM 1790 C C . ARG A 1 224 ? 7.699 16.585 -5.692 1.00 51.47 224 ARG A C 1
ATOM 1792 O O . ARG A 1 224 ? 8.637 16.250 -6.409 1.00 51.47 224 ARG A O 1
ATOM 1799 N N . GLU A 1 225 ? 7.864 17.101 -4.479 1.00 52.97 225 GLU A N 1
ATOM 1800 C CA . GLU A 1 225 ? 9.152 17.231 -3.802 1.00 52.97 225 GLU A CA 1
ATOM 1801 C C . GLU A 1 225 ? 9.496 15.984 -2.973 1.00 52.97 225 GLU A C 1
ATOM 1803 O O . GLU A 1 225 ? 10.575 15.916 -2.381 1.00 52.97 225 GLU A O 1
ATOM 1808 N N . GLY A 1 226 ? 8.614 14.980 -2.953 1.00 45.19 226 GLY A N 1
ATOM 1809 C CA . GLY A 1 226 ? 8.778 13.785 -2.134 1.00 45.19 226 GLY A CA 1
ATOM 1810 C C . GLY A 1 226 ? 8.369 14.000 -0.676 1.00 45.19 226 GLY A C 1
ATOM 1811 O O . GLY A 1 226 ? 8.657 13.143 0.159 1.00 45.19 226 GLY A O 1
ATOM 1812 N N . GLN A 1 227 ? 7.726 15.126 -0.340 1.00 53.12 227 GLN A N 1
ATOM 1813 C CA . GLN A 1 227 ? 7.236 15.374 1.010 1.00 53.12 227 GLN A CA 1
ATOM 1814 C C . GLN A 1 227 ? 5.911 14.652 1.234 1.00 53.12 227 GLN A C 1
ATOM 1816 O O . GLN A 1 227 ? 4.988 14.701 0.420 1.00 53.12 227 GLN A O 1
ATOM 1821 N N . TYR A 1 228 ? 5.811 14.006 2.389 1.00 50.84 228 TYR A N 1
ATOM 1822 C CA . TYR A 1 228 ? 4.582 13.383 2.847 1.00 50.84 228 TYR A CA 1
ATOM 1823 C C . TYR A 1 228 ? 3.629 14.443 3.378 1.00 50.84 228 TYR A C 1
ATOM 1825 O O . TYR A 1 228 ? 3.873 15.038 4.428 1.00 50.84 228 TYR A O 1
ATOM 1833 N N . ILE A 1 229 ? 2.523 14.647 2.670 1.00 55.41 229 ILE A N 1
ATOM 1834 C CA . ILE A 1 229 ? 1.453 15.534 3.101 1.00 55.41 229 ILE A CA 1
ATOM 1835 C C . ILE A 1 229 ? 0.292 14.674 3.590 1.00 55.41 229 ILE A C 1
ATOM 1837 O O . ILE A 1 229 ? -0.298 13.882 2.852 1.00 55.41 229 ILE A O 1
ATOM 1841 N N . LYS A 1 230 ? -0.025 14.841 4.874 1.00 61.03 230 LYS A N 1
ATOM 1842 C CA . LYS A 1 230 ? -1.144 14.183 5.539 1.00 61.03 230 LYS A CA 1
ATOM 1843 C C . LYS A 1 230 ? -2.219 15.212 5.822 1.00 61.03 230 LYS A C 1
ATOM 1845 O O . LYS A 1 230 ? -1.982 16.185 6.538 1.00 61.03 230 LYS A O 1
ATOM 1850 N N . LEU A 1 231 ? -3.412 14.964 5.309 1.00 61.94 231 LEU A N 1
ATOM 1851 C CA . LEU A 1 231 ? -4.589 15.744 5.644 1.00 61.94 231 LEU A CA 1
ATOM 1852 C C . LEU A 1 231 ? -5.530 14.865 6.465 1.00 61.94 231 LEU A C 1
ATOM 1854 O O . LEU A 1 231 ? -6.037 13.857 5.978 1.00 61.94 231 LEU A O 1
ATOM 1858 N N . ASN A 1 232 ? -5.749 15.252 7.722 1.00 62.00 232 ASN A N 1
ATOM 1859 C CA . ASN A 1 232 ? -6.697 14.592 8.616 1.00 62.00 232 ASN A CA 1
ATOM 1860 C C . ASN A 1 232 ? -7.905 15.494 8.840 1.00 62.00 232 ASN A C 1
ATOM 1862 O O . ASN A 1 232 ? -7.747 16.674 9.162 1.00 62.00 232 ASN A O 1
ATOM 1866 N N . ARG A 1 233 ? -9.102 14.919 8.760 1.00 65.31 233 ARG A N 1
ATOM 1867 C CA . ARG A 1 233 ? -10.322 15.517 9.296 1.00 65.31 233 ARG A CA 1
ATOM 1868 C C . ARG A 1 233 ? -10.948 14.562 10.296 1.00 65.31 233 ARG A C 1
ATOM 1870 O O . ARG A 1 233 ? -11.344 13.448 9.962 1.00 65.31 233 ARG A O 1
ATOM 1877 N N . HIS A 1 234 ? -10.992 15.006 11.545 1.00 64.56 234 HIS A N 1
ATOM 1878 C CA . HIS A 1 234 ? -11.617 14.273 12.635 1.00 64.56 234 HIS A CA 1
ATOM 1879 C C . HIS A 1 234 ? -13.067 14.715 12.764 1.00 64.56 234 HIS A C 1
ATOM 1881 O O . HIS A 1 234 ? -13.350 15.909 12.875 1.00 64.56 234 HIS A O 1
ATOM 1887 N N . TYR A 1 235 ? -13.973 13.747 12.780 1.00 64.06 235 TYR A N 1
ATOM 1888 C CA . TYR A 1 235 ? -15.391 13.978 12.968 1.00 64.06 235 TYR A CA 1
ATOM 1889 C C . TYR A 1 235 ? -15.791 13.403 14.315 1.00 64.06 235 TYR A C 1
ATOM 1891 O O . TYR A 1 235 ? -15.925 12.196 14.508 1.00 64.06 235 TYR A O 1
ATOM 1899 N N . HIS A 1 236 ? -16.005 14.321 15.245 1.00 53.22 236 HIS A N 1
ATOM 1900 C CA . HIS A 1 236 ? -16.856 14.093 16.393 1.00 53.22 236 HIS A CA 1
ATOM 1901 C C . HIS A 1 236 ? -18.107 14.921 16.158 1.00 53.22 236 HIS A C 1
ATOM 1903 O O . HIS A 1 236 ? -18.010 16.093 15.784 1.00 53.22 236 HIS A O 1
ATOM 1909 N N . LYS A 1 237 ? -19.287 14.342 16.375 1.00 43.72 237 LYS A N 1
ATOM 1910 C CA . LYS A 1 237 ? -20.470 15.182 16.506 1.00 43.72 237 LYS A CA 1
ATOM 1911 C C . LYS A 1 237 ? -20.267 16.003 17.783 1.00 43.72 237 LYS A C 1
ATOM 1913 O O . LYS A 1 237 ? -20.293 15.454 18.881 1.00 43.72 237 LYS A O 1
ATOM 1918 N N . ILE A 1 238 ? -19.956 17.290 17.618 1.00 38.72 238 ILE A N 1
ATOM 1919 C CA . ILE A 1 238 ? -20.022 18.264 18.707 1.00 38.72 238 ILE A CA 1
ATOM 1920 C C . ILE A 1 238 ? -21.496 18.309 19.112 1.00 38.72 238 ILE A C 1
ATOM 1922 O O . ILE A 1 238 ? -22.360 18.441 18.242 1.00 38.72 238 ILE A O 1
ATOM 1926 N N . GLN A 1 239 ? -21.748 18.084 20.402 1.00 34.34 239 GLN A N 1
ATOM 1927 C CA . GLN A 1 239 ? -23.077 18.177 21.008 1.00 34.34 239 GLN A CA 1
ATOM 1928 C C . GLN A 1 239 ? -23.713 19.544 20.757 1.00 34.34 239 GLN A C 1
ATOM 1930 O O . GLN A 1 239 ? -22.977 20.555 20.833 1.00 34.34 239 GLN A O 1
#

Radius of gyration: 18.6 Å; chains: 1; bounding box: 49×34×55 Å

pLDDT: mean 70.74, std 15.54, range [34.34, 97.06]

Secondary structure (DSSP, 8-state):
-HHHHHHHHHHHHHHHHHHTHHHHHHHHHHHHHTTTS---SS-HHHHHHHHHHHHHHHHHHHS--PPPHHHHHHHHHHHHHHHHTTSBTHHHHHHHTTS-HHHHHHHHHHHHHHHHHHHTT-EEEE-SSSSS-SEEEESSS-EEEEEE----S-GGGHHHHHHHHHHHHHHTS-SS-EEEEE-----TTS-HHHHHHHHHHHHHHH-PPPTTEEEEEEEEEE-TTS-EEEEEEEE----